Protein AF-A0A7X6UJ03-F1 (afdb_monomer_lite)

Secondary structure (DSSP, 8-state):
-EEEEES-EEES-EE-SEEEE-SS-EEESSEEEEES-EEES-EE--EEEE---S-TTS--EEEESSEEEEES-EEES-EE-S--EEE-SS-EEEESSEEEEE---S-BTTTBPP---EEEES-EEEEEEEEEET-EEESSEEEEESEEEES-EEEEEEEEEP---TT----EEEESSEEEEE---SS-----EEES-EE-S-EE--SSEEEESSEEEEEEEES-EE-S-EEE-TT-EEESSEEEEEEEES-EE-S-EEE---SS--EEESSEEEEEEEES-EE-

Sequence (284 aa):
MIGYAYDTTITKCSSTGTVTCGDVAVAGGLAGRLDSCTAEDSWSWCAVTVETRADPTYVTQYAGGFAGAVNNSTISGCYHSTGNVQSDKGPAHVGGLIGNAESVVGSYDYGYSYSDTVLIKNCYATGEVTGGAASVVGGLVGSLTNGFVTGCHASVRVTGGDTNTEGTDDASFVGGLVGYAVTTDSDGNPDLVVTDCYATGEVLGTINSCIGGLVGCASDLIDCHATGSATGGYGSDVGGLAGSACNLTGCYAIGNVVSTSTGSYVHLGGLAGYVDNVTNCYAT

Structure (mmCIF, N/CA/C/O backbone):
data_AF-A0A7X6UJ03-F1
#
_entry.id   AF-A0A7X6UJ03-F1
#
loop_
_atom_site.group_PDB
_atom_site.id
_atom_site.type_symbol
_atom_site.label_atom_id
_atom_site.label_alt_id
_atom_site.label_comp_id
_atom_site.label_asym_id
_atom_site.label_entity_id
_atom_site.label_seq_id
_atom_site.pdbx_PDB_ins_code
_atom_site.Cartn_x
_atom_site.Cartn_y
_atom_site.Cartn_z
_atom_site.occupancy
_atom_site.B_iso_or_equiv
_atom_site.auth_seq_id
_atom_site.auth_comp_id
_atom_site.auth_asym_id
_atom_site.auth_atom_id
_atom_site.pdbx_PDB_model_num
ATOM 1 N N . MET A 1 1 ? -20.062 3.017 0.444 1.00 87.75 1 MET A N 1
ATOM 2 C CA . MET A 1 1 ? -21.228 3.195 1.355 1.00 87.75 1 MET A CA 1
ATOM 3 C C . MET A 1 1 ? -21.391 4.653 1.779 1.00 87.75 1 MET A C 1
ATOM 5 O O . MET A 1 1 ? -22.500 5.167 1.743 1.00 87.75 1 MET A O 1
ATOM 9 N N . ILE A 1 2 ? -20.303 5.314 2.168 1.00 94.44 2 ILE A N 1
ATOM 10 C CA . ILE A 1 2 ? -20.255 6.702 2.630 1.00 94.44 2 ILE A CA 1
ATOM 11 C C . ILE A 1 2 ? -19.418 7.507 1.628 1.00 94.44 2 ILE A C 1
ATOM 13 O O . ILE A 1 2 ? -18.362 7.046 1.213 1.00 94.44 2 ILE A O 1
ATOM 17 N N . GLY A 1 3 ? -19.872 8.690 1.212 1.00 92.31 3 GLY A N 1
ATOM 18 C CA . GLY A 1 3 ? -19.057 9.574 0.365 1.00 92.31 3 GLY A CA 1
ATOM 19 C C . GLY A 1 3 ? -18.001 10.325 1.179 1.00 92.31 3 GLY A C 1
ATOM 20 O O . GLY A 1 3 ? -16.813 10.267 0.878 1.00 92.31 3 GLY A O 1
ATOM 21 N N . TYR A 1 4 ? -18.446 10.979 2.250 1.00 94.38 4 TYR A N 1
ATOM 22 C CA . TYR A 1 4 ? -17.632 11.773 3.164 1.00 94.38 4 TYR A CA 1
ATOM 23 C C . TYR A 1 4 ? -18.151 11.589 4.595 1.00 94.38 4 TYR A C 1
ATOM 25 O O . TYR A 1 4 ? -19.367 11.625 4.799 1.00 94.38 4 TYR A O 1
ATOM 33 N N . ALA A 1 5 ? -17.254 11.395 5.559 1.00 94.88 5 ALA A N 1
ATOM 34 C CA . ALA A 1 5 ? -17.560 11.402 6.985 1.00 94.88 5 ALA A CA 1
ATOM 35 C C . ALA A 1 5 ? -16.623 12.364 7.719 1.00 94.88 5 ALA A C 1
ATOM 37 O O . ALA A 1 5 ? -15.436 12.427 7.405 1.00 94.88 5 ALA A O 1
ATOM 38 N N . TYR A 1 6 ? -17.172 13.070 8.703 1.00 94.38 6 TYR A N 1
ATOM 39 C CA . TYR A 1 6 ? -16.441 13.972 9.586 1.00 94.38 6 TYR A CA 1
ATOM 40 C C . TYR A 1 6 ? -16.864 13.705 11.026 1.00 94.38 6 TYR A C 1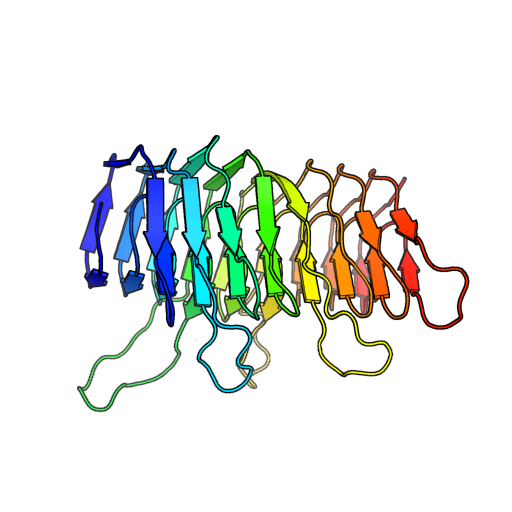
ATOM 42 O O . TYR A 1 6 ? -18.066 13.580 11.269 1.00 94.38 6 TYR A O 1
ATOM 50 N N . ASP A 1 7 ? -15.907 13.597 11.949 1.00 92.44 7 ASP A N 1
ATOM 51 C CA . ASP A 1 7 ? -16.169 13.394 13.386 1.00 92.44 7 ASP A CA 1
ATOM 52 C C . ASP A 1 7 ? -17.183 12.262 13.643 1.00 92.44 7 ASP A C 1
ATOM 54 O O . ASP A 1 7 ? -18.215 12.409 14.299 1.00 92.44 7 ASP A O 1
ATOM 58 N N . THR A 1 8 ? -16.959 11.132 12.969 1.00 94.62 8 THR A N 1
ATOM 59 C CA . THR A 1 8 ? -17.919 10.027 12.903 1.00 94.62 8 THR A CA 1
ATOM 60 C C . THR A 1 8 ? -17.280 8.722 13.355 1.00 94.62 8 THR A C 1
ATOM 62 O O . THR A 1 8 ? -16.160 8.384 12.972 1.00 94.62 8 THR A O 1
ATOM 65 N N . THR A 1 9 ? -18.041 7.931 14.113 1.00 97.00 9 THR A N 1
ATOM 66 C CA . THR A 1 9 ? -17.694 6.542 14.426 1.00 97.00 9 THR A CA 1
ATOM 67 C C . THR A 1 9 ? -18.370 5.582 13.448 1.00 97.00 9 THR A C 1
ATOM 69 O O . THR A 1 9 ? -19.596 5.550 13.335 1.00 97.00 9 THR A O 1
ATOM 72 N N . ILE A 1 10 ? -17.573 4.761 12.771 1.00 97.38 10 ILE A N 1
ATOM 73 C CA . ILE A 1 10 ? -18.016 3.685 11.884 1.00 97.38 10 ILE A CA 1
ATOM 74 C C . ILE A 1 10 ? -17.622 2.371 12.546 1.00 97.38 10 ILE A C 1
ATOM 76 O O . ILE A 1 10 ? -16.443 2.088 12.703 1.00 97.38 10 ILE A O 1
ATOM 80 N N . THR A 1 11 ? -18.594 1.556 12.943 1.00 97.88 11 THR A N 1
ATOM 81 C CA . THR A 1 11 ? -18.314 0.304 13.654 1.00 97.88 11 THR A CA 1
ATOM 82 C C . THR A 1 11 ? -19.145 -0.842 13.103 1.00 97.88 11 THR A C 1
ATOM 84 O O . THR A 1 11 ? -20.338 -0.670 12.839 1.00 97.88 11 THR A O 1
ATOM 87 N N . LYS A 1 12 ? -18.521 -2.011 12.908 1.00 97.50 12 LYS A N 1
ATOM 88 C CA . LYS A 1 12 ? -19.183 -3.249 12.445 1.00 97.50 12 LYS A CA 1
ATOM 89 C C . LYS A 1 12 ? -19.972 -3.074 11.151 1.00 97.50 12 LYS A C 1
ATOM 91 O O . LYS A 1 12 ? -21.039 -3.660 10.961 1.00 97.50 12 LYS A O 1
ATOM 96 N N . CYS A 1 13 ? -19.450 -2.237 10.267 1.00 97.50 13 CYS A N 1
ATOM 97 C CA . CYS A 1 13 ? -20.055 -1.943 8.982 1.00 97.50 13 CYS A CA 1
ATOM 98 C C . CYS A 1 13 ? -19.378 -2.743 7.872 1.00 97.50 13 CYS A C 1
ATOM 100 O O . CYS A 1 13 ? -18.185 -3.034 7.933 1.00 97.50 13 CYS A O 1
ATOM 102 N N . SER A 1 14 ? -20.142 -3.076 6.833 1.00 96.50 14 SER A N 1
ATOM 103 C CA . SER A 1 14 ? -19.612 -3.781 5.670 1.00 96.50 14 SER A CA 1
ATOM 104 C C . SER A 1 14 ? -20.146 -3.224 4.362 1.00 96.50 14 SER A C 1
ATOM 106 O O . SER A 1 14 ? -21.246 -2.673 4.305 1.00 96.50 14 SER A O 1
ATOM 108 N N . SER A 1 15 ? -19.358 -3.365 3.300 1.00 95.31 15 SER A N 1
ATOM 109 C CA . SER A 1 15 ? -19.747 -2.988 1.940 1.00 95.31 15 SER A CA 1
ATOM 110 C C . SER A 1 15 ? -19.327 -4.052 0.929 1.00 95.31 15 SER A C 1
ATOM 112 O O . SER A 1 15 ? -18.311 -4.721 1.101 1.00 95.31 15 SER A O 1
ATOM 114 N N . THR A 1 16 ? -20.131 -4.216 -0.121 1.00 95.44 16 THR A N 1
ATOM 115 C CA . THR A 1 16 ? -19.866 -5.096 -1.269 1.00 95.44 16 THR A CA 1
ATOM 116 C C . THR A 1 16 ? -20.266 -4.375 -2.554 1.00 95.44 16 THR A C 1
ATOM 118 O O . THR A 1 16 ? -21.077 -3.445 -2.515 1.00 95.44 16 THR A O 1
ATOM 121 N N . GLY A 1 17 ? -19.733 -4.822 -3.690 1.00 92.88 17 GLY A N 1
ATOM 122 C CA . GLY A 1 17 ? -20.083 -4.302 -5.010 1.00 92.88 17 GLY A CA 1
ATOM 123 C C . GLY A 1 17 ? -18.897 -3.655 -5.711 1.00 92.88 17 GLY A C 1
ATOM 124 O O . GLY A 1 17 ? -17.756 -4.077 -5.546 1.00 92.88 17 GLY A O 1
ATOM 125 N N . THR A 1 18 ? -19.176 -2.650 -6.529 1.00 93.44 18 THR A N 1
ATOM 126 C CA . THR A 1 18 ? -18.176 -1.957 -7.344 1.00 93.44 18 THR A CA 1
ATOM 127 C C . THR A 1 18 ? -18.290 -0.458 -7.120 1.00 93.44 18 THR A C 1
ATOM 129 O O . THR A 1 18 ? -19.392 0.091 -7.174 1.00 93.44 18 THR A O 1
ATOM 132 N N . VAL A 1 19 ? -17.161 0.205 -6.898 1.00 92.94 19 VAL A N 1
ATOM 133 C CA . VAL A 1 19 ? -17.051 1.662 -6.854 1.00 92.94 19 VAL A CA 1
ATOM 134 C C . VAL A 1 19 ? -16.168 2.089 -8.016 1.00 92.94 19 VAL A C 1
ATOM 136 O O . VAL A 1 19 ? -14.981 1.781 -8.039 1.00 92.94 19 VAL A O 1
ATOM 139 N N . THR A 1 20 ? -16.758 2.800 -8.970 1.00 90.25 20 THR A N 1
ATOM 140 C CA . THR A 1 20 ? -16.037 3.399 -10.094 1.00 90.25 20 THR A CA 1
ATOM 141 C C . THR A 1 20 ? -16.281 4.893 -10.070 1.00 90.25 20 THR A C 1
ATOM 143 O O . THR A 1 20 ? -17.420 5.344 -9.928 1.00 90.25 20 THR A O 1
ATOM 146 N N . CYS A 1 21 ? -15.216 5.661 -10.202 1.00 82.56 21 CYS A N 1
ATOM 147 C CA . CYS A 1 21 ? -15.268 7.111 -10.277 1.00 82.56 21 CYS A CA 1
ATOM 148 C C . CYS A 1 21 ? -14.353 7.598 -11.398 1.00 82.56 21 CYS A C 1
ATOM 150 O O . CYS A 1 21 ? -13.317 6.998 -11.672 1.00 82.56 21 CYS A O 1
ATOM 152 N N . GLY A 1 22 ? -14.791 8.669 -12.058 1.00 79.19 22 GLY A N 1
ATOM 153 C CA . GLY A 1 22 ? -14.019 9.354 -13.090 1.00 79.19 22 GLY A CA 1
ATOM 154 C C . GLY A 1 22 ? -13.024 10.351 -12.497 1.00 79.19 22 GLY A C 1
ATOM 155 O O . GLY A 1 22 ? -12.619 10.230 -11.346 1.00 79.19 22 GLY A O 1
ATOM 156 N N . ASP A 1 23 ? -12.693 11.381 -13.273 1.00 70.06 23 ASP A N 1
ATOM 157 C CA . ASP A 1 23 ? -11.652 12.357 -12.940 1.00 70.06 23 ASP A CA 1
ATOM 158 C C . ASP A 1 23 ? -11.785 12.996 -11.539 1.00 70.06 23 ASP A C 1
ATOM 160 O O . ASP A 1 23 ? -12.878 13.363 -11.101 1.00 70.06 23 ASP A O 1
ATOM 164 N N . VAL A 1 24 ? -10.635 13.223 -10.884 1.00 65.31 24 VAL A N 1
ATOM 165 C CA . VAL A 1 24 ? -10.510 13.846 -9.545 1.00 65.31 24 VAL A CA 1
ATOM 166 C C . VAL A 1 24 ? -11.202 13.010 -8.460 1.00 65.31 24 VAL A C 1
ATOM 168 O O . VAL A 1 24 ? -12.024 13.478 -7.669 1.00 65.31 24 VAL A O 1
ATOM 171 N N . ALA A 1 25 ? -10.869 11.724 -8.445 1.00 74.56 25 ALA A N 1
ATOM 172 C CA . ALA A 1 25 ? -11.510 10.736 -7.604 1.00 74.56 25 ALA A CA 1
ATOM 173 C C . ALA A 1 25 ?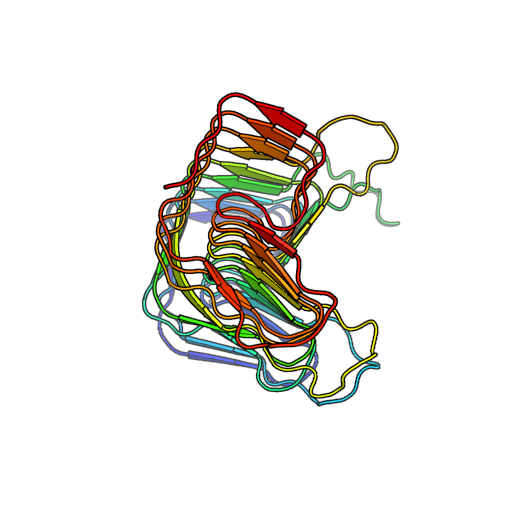 -10.857 10.568 -6.228 1.00 74.56 25 ALA A C 1
ATOM 175 O O . ALA A 1 25 ? -9.667 10.280 -6.105 1.00 74.56 25 ALA A O 1
ATOM 176 N N . VAL A 1 26 ? -11.696 10.615 -5.192 1.00 89.88 26 VAL A N 1
ATOM 177 C CA . VAL A 1 26 ? -11.424 9.978 -3.901 1.00 89.88 26 VAL A CA 1
ATOM 178 C C . VAL A 1 26 ? -12.454 8.870 -3.732 1.00 89.88 26 VAL A C 1
ATOM 180 O O . VAL A 1 26 ? -13.635 9.146 -3.515 1.00 89.88 26 VAL A O 1
ATOM 183 N N . ALA A 1 27 ? -12.024 7.620 -3.868 1.00 92.81 27 ALA A N 1
ATOM 184 C CA . ALA A 1 27 ? -12.913 6.473 -3.798 1.00 92.81 27 ALA A CA 1
ATOM 185 C C . ALA A 1 27 ? -12.440 5.436 -2.801 1.00 92.81 27 ALA A C 1
ATOM 187 O O . ALA A 1 27 ? -11.284 5.013 -2.804 1.00 92.81 27 ALA A O 1
ATOM 188 N N . GLY A 1 28 ? -13.400 4.955 -2.020 1.00 94.62 28 GLY A N 1
ATOM 189 C CA . GLY A 1 28 ? -13.241 3.687 -1.352 1.00 94.62 28 GLY A CA 1
ATOM 190 C C . GLY A 1 28 ? -14.524 2.901 -1.223 1.00 94.62 28 GLY A C 1
ATOM 191 O O . GLY A 1 28 ? -15.633 3.424 -1.375 1.00 94.62 28 GLY A O 1
ATOM 192 N N . GLY A 1 29 ? -14.360 1.600 -1.003 1.00 94.88 29 GLY A N 1
ATOM 193 C CA . GLY A 1 29 ? -15.462 0.649 -0.996 1.00 94.88 29 GLY A CA 1
ATOM 194 C C . GLY A 1 29 ? -16.467 0.928 0.115 1.00 94.88 29 GLY A C 1
ATOM 195 O O . GLY A 1 29 ? -17.682 0.993 -0.128 1.00 94.88 29 GLY A O 1
ATOM 196 N N . LEU A 1 30 ? -15.965 1.169 1.330 1.00 95.31 30 LEU A N 1
ATOM 197 C CA . LEU A 1 30 ? -16.800 1.592 2.446 1.00 95.31 30 LEU A CA 1
ATOM 198 C C . LEU A 1 30 ? -16.981 3.110 2.438 1.00 95.31 30 LEU A C 1
ATOM 200 O O . LEU A 1 30 ? -18.128 3.564 2.420 1.00 95.31 30 LEU A O 1
ATOM 204 N N . ALA A 1 31 ? -15.892 3.876 2.402 1.00 96.06 31 ALA A N 1
ATOM 205 C CA . ALA A 1 31 ? -15.913 5.333 2.487 1.00 96.06 31 ALA A CA 1
ATOM 206 C C . ALA A 1 31 ? -15.077 6.003 1.385 1.00 96.06 31 ALA A C 1
ATOM 208 O O . ALA A 1 31 ? -13.999 5.534 1.045 1.00 96.06 31 ALA A O 1
ATOM 209 N N . GLY A 1 32 ? -15.538 7.131 0.846 1.00 95.12 32 GLY A N 1
ATOM 210 C CA . GLY A 1 32 ? -14.694 8.000 0.023 1.00 95.12 32 GLY A CA 1
ATOM 211 C C . GLY A 1 32 ? -13.622 8.660 0.888 1.00 95.12 32 GLY A C 1
ATOM 212 O O . GLY A 1 32 ? -12.450 8.305 0.794 1.00 95.12 32 GLY A O 1
ATOM 213 N N . ARG A 1 33 ? -14.028 9.571 1.776 1.00 95.31 33 ARG A N 1
ATOM 214 C CA . ARG A 1 33 ? -13.134 10.272 2.711 1.00 95.31 33 ARG A CA 1
ATOM 215 C C . ARG A 1 33 ? -13.625 10.187 4.157 1.00 95.31 33 ARG A C 1
ATOM 217 O O . ARG A 1 33 ? -14.827 10.293 4.405 1.00 95.31 33 ARG A O 1
ATOM 224 N N . LEU A 1 34 ? -12.683 10.012 5.079 1.00 95.19 34 LEU A N 1
ATOM 225 C CA . LEU A 1 34 ? -12.869 10.010 6.527 1.00 95.19 34 LEU A CA 1
ATOM 226 C C . LEU A 1 34 ? -11.987 11.100 7.142 1.00 95.19 34 LEU A C 1
ATOM 228 O O . LEU A 1 34 ? -10.771 11.001 7.037 1.00 95.19 34 LEU A O 1
ATOM 232 N N . ASP A 1 35 ? -12.582 12.095 7.792 1.00 93.31 35 ASP A N 1
ATOM 233 C CA . ASP A 1 35 ? -11.859 13.173 8.474 1.00 93.31 35 ASP A CA 1
ATOM 234 C C . ASP A 1 35 ? -12.198 13.146 9.970 1.00 93.31 35 ASP A C 1
ATOM 236 O O . ASP A 1 35 ? -13.372 13.176 10.340 1.00 93.31 35 ASP A O 1
ATOM 240 N N . SER A 1 36 ? -11.195 13.075 10.848 1.00 91.69 36 SER A N 1
ATOM 241 C CA . SER A 1 36 ? -11.407 12.979 12.305 1.00 91.69 36 SER A CA 1
ATOM 242 C C . SER A 1 36 ? -12.371 11.864 12.716 1.00 91.69 36 SER A C 1
ATOM 244 O O . SER A 1 36 ? -13.198 12.021 13.604 1.00 91.69 36 SER A O 1
ATOM 246 N N . CYS A 1 37 ? -12.315 10.734 12.021 1.00 94.12 37 CYS A N 1
ATOM 247 C CA . CYS A 1 37 ? -13.208 9.611 12.241 1.00 94.12 37 CYS A CA 1
ATOM 248 C C . CYS A 1 37 ? -12.520 8.483 13.008 1.00 94.12 37 CYS A C 1
ATOM 250 O O . CYS A 1 37 ? -11.301 8.308 12.967 1.00 94.12 37 CYS A O 1
ATOM 252 N N . THR A 1 38 ? -13.350 7.635 13.606 1.00 96.56 38 THR A N 1
ATOM 253 C CA . THR A 1 38 ? -12.935 6.338 14.141 1.00 96.56 38 THR A CA 1
ATOM 254 C C . THR A 1 38 ? -13.651 5.248 13.365 1.00 96.56 38 THR A C 1
ATOM 256 O O . THR A 1 38 ? -14.878 5.163 13.409 1.00 96.56 38 THR A O 1
ATOM 259 N N . ALA A 1 39 ? -12.906 4.409 12.652 1.00 97.75 39 ALA A N 1
ATOM 260 C CA . ALA A 1 39 ? -13.437 3.220 12.007 1.00 97.75 39 ALA A CA 1
ATOM 261 C C . ALA A 1 39 ? -12.922 1.961 12.708 1.00 97.75 39 ALA A C 1
ATOM 263 O O . ALA A 1 39 ? -11.716 1.738 12.795 1.00 97.75 39 ALA A O 1
ATOM 264 N N . GLU A 1 40 ? -13.844 1.136 13.192 1.00 98.06 40 GLU A N 1
ATOM 265 C CA . GLU A 1 40 ? -13.549 -0.048 13.994 1.00 98.06 40 GLU A CA 1
ATOM 266 C C . GLU A 1 40 ? -14.271 -1.281 13.459 1.00 98.06 40 GLU A C 1
ATOM 268 O O . GLU A 1 40 ? -15.456 -1.226 13.109 1.00 98.06 40 GLU A O 1
ATOM 273 N N . ASP A 1 41 ? -13.566 -2.411 13.414 1.00 98.06 41 ASP A N 1
ATOM 274 C CA . ASP A 1 41 ? -14.128 -3.731 13.103 1.00 98.06 41 ASP A CA 1
ATOM 275 C C . ASP A 1 41 ? -15.041 -3.725 11.863 1.00 98.06 41 ASP A C 1
ATOM 277 O O . ASP A 1 41 ? -16.126 -4.306 11.862 1.00 98.06 41 ASP A O 1
ATOM 281 N N . SER A 1 42 ? -14.649 -2.992 10.821 1.00 98.19 42 SER A N 1
ATOM 282 C CA . SER A 1 42 ? -15.458 -2.759 9.622 1.00 98.19 42 SER A CA 1
ATOM 283 C C . SER A 1 42 ? -14.709 -3.203 8.374 1.00 98.19 42 SER A C 1
ATOM 285 O O . SER A 1 42 ? -13.481 -3.234 8.350 1.00 98.19 42 SER A O 1
ATOM 287 N N . TRP A 1 43 ? -15.427 -3.552 7.310 1.00 96.25 43 TRP A N 1
ATOM 288 C CA . TRP A 1 43 ? -14.780 -4.147 6.145 1.00 96.25 43 TRP A CA 1
ATOM 289 C C . TRP A 1 43 ? -15.402 -3.797 4.802 1.00 96.25 43 TRP A C 1
ATOM 291 O O . TRP A 1 43 ? -16.544 -3.346 4.689 1.00 96.25 43 TRP A O 1
ATOM 301 N N . SER A 1 44 ? -14.626 -4.012 3.747 1.00 96.69 44 SER A N 1
ATOM 302 C CA . SER A 1 44 ? -15.106 -3.915 2.376 1.00 96.69 44 SER A CA 1
ATOM 303 C C . SER A 1 44 ? -14.684 -5.122 1.551 1.00 96.69 44 SER A C 1
ATOM 305 O O . SER A 1 44 ? -13.609 -5.687 1.739 1.00 96.69 44 SER A O 1
ATOM 307 N N . TRP A 1 45 ? -15.560 -5.499 0.625 1.00 94.75 45 TRP A N 1
ATOM 308 C CA . TRP A 1 45 ? -15.266 -6.422 -0.467 1.00 94.75 45 TRP A CA 1
ATOM 309 C C . TRP A 1 45 ? -15.437 -5.759 -1.835 1.00 94.75 45 TRP A C 1
ATOM 311 O O . TRP A 1 45 ? -15.631 -6.434 -2.845 1.00 94.75 45 TRP A O 1
ATOM 321 N N . CYS A 1 46 ? -15.462 -4.427 -1.876 1.00 93.00 46 CYS A N 1
ATOM 322 C CA . CYS A 1 46 ? -15.744 -3.710 -3.106 1.00 93.00 46 CYS A CA 1
ATOM 323 C C . CYS A 1 46 ? -14.550 -3.741 -4.060 1.00 93.00 46 CYS A C 1
ATOM 325 O O . CYS A 1 46 ? -13.429 -3.447 -3.657 1.00 93.00 46 CYS A O 1
ATOM 327 N N . ALA A 1 47 ? -14.786 -3.989 -5.345 1.00 94.88 47 ALA A N 1
ATOM 328 C CA . ALA A 1 47 ? -13.809 -3.574 -6.348 1.00 94.88 47 ALA A CA 1
ATOM 329 C C . ALA A 1 47 ? -13.843 -2.044 -6.458 1.00 94.88 47 ALA A C 1
ATOM 331 O O . ALA A 1 47 ? -14.928 -1.456 -6.504 1.00 94.88 47 ALA A O 1
ATOM 332 N N . VAL A 1 48 ? -12.678 -1.405 -6.481 1.00 94.75 48 VAL A N 1
ATOM 333 C CA . VAL A 1 48 ? -12.542 0.052 -6.542 1.00 94.75 48 VAL A CA 1
ATOM 334 C C . VAL A 1 48 ? -11.689 0.412 -7.750 1.00 94.75 48 VAL A C 1
ATOM 336 O O . VAL A 1 48 ? -10.577 -0.082 -7.912 1.00 94.75 48 VAL A O 1
ATOM 339 N N . THR A 1 49 ? -12.210 1.263 -8.623 1.00 92.38 49 THR A N 1
ATOM 340 C CA . THR A 1 49 ? -11.498 1.756 -9.805 1.00 92.38 49 THR A CA 1
ATOM 341 C C . THR A 1 49 ? -11.600 3.269 -9.851 1.00 92.38 49 THR A C 1
ATOM 343 O O . THR A 1 49 ? -12.706 3.813 -9.862 1.00 92.38 49 THR A O 1
ATOM 346 N N . VAL A 1 50 ? -10.447 3.933 -9.877 1.00 89.06 50 VAL A N 1
ATOM 347 C CA . VAL A 1 50 ? -10.353 5.368 -10.154 1.00 89.06 50 VAL A CA 1
ATOM 348 C C . VAL A 1 50 ? -9.864 5.545 -11.592 1.00 89.06 50 VAL A C 1
ATOM 350 O O . VAL A 1 50 ? -8.744 5.172 -11.948 1.00 89.06 50 VAL A O 1
ATOM 353 N N . GLU A 1 51 ? -10.736 6.061 -12.451 1.00 81.12 51 GLU A N 1
ATOM 354 C CA . GLU A 1 51 ? -10.407 6.341 -13.844 1.00 81.12 51 GLU A CA 1
ATOM 355 C C . GLU A 1 51 ? -9.771 7.727 -13.925 1.00 81.12 51 GLU A C 1
ATOM 357 O O . GLU A 1 51 ? -10.369 8.731 -13.537 1.00 81.12 51 GLU A O 1
ATOM 362 N N . THR A 1 52 ? -8.544 7.791 -14.438 1.00 65.38 52 THR A N 1
ATOM 363 C CA . THR A 1 52 ? -7.813 9.051 -14.553 1.00 65.38 52 THR A CA 1
ATOM 364 C C . THR A 1 52 ? -7.754 9.526 -16.007 1.00 65.38 52 THR A C 1
ATOM 366 O O . THR A 1 52 ? -7.518 8.750 -16.941 1.00 65.38 52 THR A O 1
ATOM 369 N N . ARG A 1 53 ? -7.892 10.836 -16.227 1.00 61.28 53 ARG A N 1
ATOM 370 C CA . ARG A 1 53 ? -7.296 11.492 -17.392 1.00 61.28 53 ARG A CA 1
ATOM 371 C C . ARG A 1 53 ? -5.773 11.465 -17.277 1.00 61.28 53 ARG A C 1
ATOM 373 O O . ARG A 1 53 ? -5.218 11.774 -16.229 1.00 61.28 53 ARG A O 1
ATOM 380 N N . ALA A 1 54 ? -5.107 11.171 -18.392 1.00 55.22 54 ALA A N 1
ATOM 381 C CA . ALA A 1 54 ? -3.652 11.248 -18.553 1.00 55.22 54 ALA A CA 1
ATOM 382 C C . ALA A 1 54 ? -3.140 12.706 -18.608 1.00 55.22 54 ALA A C 1
ATOM 384 O O . ALA A 1 54 ? -2.299 13.043 -19.439 1.00 55.22 54 ALA A O 1
ATOM 385 N N . ASP A 1 55 ? -3.716 13.596 -17.799 1.00 58.09 55 ASP A N 1
ATOM 386 C CA . ASP A 1 55 ? -3.330 15.000 -17.732 1.00 58.09 55 ASP A CA 1
ATOM 387 C C . ASP A 1 55 ? -2.562 15.249 -16.417 1.00 58.09 55 ASP A C 1
ATOM 389 O O . ASP A 1 55 ? -3.166 15.206 -15.342 1.00 58.09 55 ASP A O 1
ATOM 393 N N . PRO A 1 56 ? -1.242 15.504 -16.486 1.00 52.44 56 PRO A N 1
ATOM 394 C CA . PRO A 1 56 ? -0.369 15.670 -15.323 1.00 52.44 56 PRO A CA 1
ATOM 395 C C . PRO A 1 56 ? -0.631 16.962 -14.532 1.00 52.44 56 PRO A C 1
ATOM 397 O O . PRO A 1 56 ? 0.020 17.200 -13.519 1.00 52.44 56 PRO A O 1
ATOM 400 N N . THR A 1 57 ? -1.564 17.817 -14.968 1.00 56.59 57 THR A N 1
ATOM 401 C CA . THR A 1 57 ? -1.947 19.031 -14.229 1.00 56.59 57 THR A CA 1
ATOM 402 C C . THR A 1 57 ? -2.969 18.785 -13.116 1.00 56.59 57 THR A C 1
ATOM 404 O O . THR A 1 57 ? -3.270 19.709 -12.356 1.00 56.59 57 THR A O 1
ATOM 407 N N . TYR A 1 58 ? -3.509 17.565 -12.994 1.00 53.91 58 TYR A N 1
ATOM 408 C CA . TYR A 1 58 ? -4.591 17.264 -12.059 1.00 53.91 58 TYR A CA 1
ATOM 409 C C . TYR A 1 58 ? -4.148 16.571 -10.767 1.00 53.91 58 TYR A C 1
ATOM 411 O O . TYR A 1 58 ? -3.225 15.765 -10.718 1.00 53.91 58 TYR A O 1
ATOM 419 N N . VAL A 1 59 ? -4.902 16.932 -9.730 1.00 58.59 59 VAL A N 1
ATOM 420 C CA . VAL A 1 59 ? -4.908 16.479 -8.335 1.00 58.59 59 VAL A CA 1
ATOM 421 C C . VAL A 1 59 ? -4.658 14.977 -8.191 1.00 58.59 59 VAL A C 1
ATOM 423 O O . VAL A 1 59 ? -5.319 14.174 -8.853 1.00 58.59 59 VAL A O 1
ATOM 426 N N . THR A 1 60 ? -3.763 14.605 -7.275 1.00 69.81 60 THR A N 1
ATOM 427 C CA . THR A 1 60 ? -3.510 13.210 -6.905 1.00 69.81 60 THR A CA 1
ATOM 428 C C . THR A 1 60 ? -4.812 12.522 -6.503 1.00 69.81 60 THR A C 1
ATOM 430 O O . THR A 1 60 ? -5.564 13.026 -5.668 1.00 69.81 60 THR A O 1
ATOM 433 N N . GLN A 1 61 ? -5.089 11.377 -7.119 1.00 86.06 61 GLN A N 1
ATOM 434 C CA . GLN A 1 61 ? -6.320 10.616 -6.899 1.00 86.06 61 GLN A CA 1
ATOM 435 C C . GLN A 1 61 ? -6.097 9.541 -5.851 1.00 86.06 61 GLN A C 1
ATOM 437 O O . GLN A 1 61 ? -4.988 9.021 -5.734 1.00 86.06 61 GLN A O 1
ATOM 442 N N . TYR A 1 62 ? -7.142 9.179 -5.111 1.00 92.88 62 TYR A N 1
ATOM 443 C CA . TYR A 1 62 ? -7.023 8.207 -4.030 1.00 92.88 62 TYR A CA 1
ATOM 444 C C . TYR A 1 62 ? -7.998 7.053 -4.215 1.00 92.88 62 TYR A C 1
ATOM 446 O O . TYR A 1 62 ? -9.212 7.255 -4.301 1.00 92.88 62 TYR A O 1
ATOM 454 N N . ALA A 1 63 ? -7.452 5.843 -4.233 1.00 94.75 63 ALA A N 1
ATOM 455 C CA . ALA A 1 63 ? -8.199 4.602 -4.347 1.00 94.75 63 ALA A CA 1
ATOM 456 C C . ALA A 1 63 ? -7.866 3.705 -3.157 1.00 94.75 63 ALA A C 1
ATOM 458 O O . ALA A 1 63 ? -6.719 3.291 -2.997 1.00 94.75 63 ALA A O 1
ATOM 459 N N . GLY A 1 64 ? -8.860 3.387 -2.333 1.00 96.38 64 GLY A N 1
ATOM 460 C CA . GLY A 1 64 ? -8.697 2.425 -1.249 1.00 96.38 64 GLY A CA 1
ATOM 461 C C . GLY A 1 64 ? -9.827 1.419 -1.210 1.00 96.38 64 GLY A C 1
ATOM 462 O O . GLY A 1 64 ? -10.988 1.797 -1.310 1.00 96.38 64 GLY A O 1
ATOM 463 N N . GLY A 1 65 ? -9.536 0.134 -1.027 1.00 96.50 65 GLY A N 1
ATOM 464 C CA . GLY A 1 65 ? -10.596 -0.876 -0.950 1.00 96.50 65 GLY A CA 1
ATOM 465 C C . GLY A 1 65 ? -11.595 -0.599 0.179 1.00 96.50 65 GLY A C 1
ATOM 466 O O . GLY A 1 65 ? -12.801 -0.740 -0.005 1.00 96.50 65 GLY A O 1
ATOM 467 N N . PHE A 1 66 ? -11.125 -0.069 1.310 1.00 97.12 66 PHE A N 1
ATOM 468 C CA . PHE A 1 66 ? -11.967 0.392 2.413 1.00 97.12 66 PHE A CA 1
ATOM 469 C C . PHE A 1 66 ? -12.255 1.895 2.346 1.00 97.12 66 PHE A C 1
ATOM 471 O O . PHE A 1 66 ? -13.428 2.280 2.316 1.00 97.12 66 PHE A O 1
ATOM 478 N N . ALA A 1 67 ? -11.212 2.731 2.307 1.00 97.25 67 ALA A N 1
ATOM 479 C CA . ALA A 1 67 ? -11.336 4.187 2.294 1.00 97.25 67 ALA A CA 1
ATOM 480 C C . ALA A 1 67 ? -10.399 4.847 1.277 1.00 97.25 67 ALA A C 1
ATOM 482 O O . ALA A 1 67 ? -9.216 4.533 1.237 1.00 97.25 67 ALA A O 1
ATOM 483 N N . GLY A 1 68 ? -10.898 5.801 0.491 1.00 96.00 68 GLY A N 1
ATOM 484 C CA . GLY A 1 68 ? -10.050 6.565 -0.429 1.00 96.00 68 GLY A CA 1
ATOM 485 C C . GLY A 1 68 ? -9.056 7.454 0.317 1.00 96.00 68 GLY A C 1
ATOM 486 O O . GLY A 1 68 ? -7.850 7.310 0.139 1.00 96.00 68 GLY A O 1
ATOM 487 N N . ALA A 1 69 ? -9.566 8.331 1.184 1.00 95.31 69 ALA A N 1
ATOM 488 C CA . ALA A 1 69 ? -8.771 9.236 2.014 1.00 95.31 69 ALA A CA 1
ATOM 489 C C . ALA A 1 69 ? -9.108 9.098 3.503 1.00 95.31 69 ALA A C 1
ATOM 491 O O . ALA A 1 69 ? -10.280 8.971 3.868 1.00 95.31 69 ALA A O 1
ATOM 492 N N . VAL A 1 70 ? -8.086 9.169 4.352 1.00 95.69 70 VAL A N 1
ATOM 493 C CA . VAL A 1 70 ? -8.192 9.068 5.811 1.00 95.69 70 VAL A CA 1
ATOM 494 C C . VAL A 1 70 ? -7.356 10.173 6.451 1.00 95.69 70 VAL A C 1
ATOM 496 O O . VAL A 1 70 ? -6.134 10.086 6.473 1.00 95.69 70 VAL A O 1
ATOM 499 N N . ASN A 1 71 ? -8.007 11.190 7.005 1.00 92.88 71 ASN A N 1
ATOM 500 C CA . ASN A 1 71 ? -7.339 12.341 7.599 1.00 92.88 71 ASN A CA 1
ATOM 501 C C . ASN A 1 71 ? -7.562 12.394 9.107 1.00 92.88 71 ASN A C 1
ATOM 503 O O . ASN A 1 71 ? -8.709 12.297 9.554 1.00 92.88 71 ASN A O 1
ATOM 507 N N . ASN A 1 72 ? -6.492 12.570 9.887 1.00 89.94 72 ASN A N 1
ATOM 508 C CA . ASN A 1 72 ? -6.549 12.722 11.353 1.00 89.94 72 ASN A CA 1
ATOM 509 C C . ASN A 1 72 ? -7.468 11.683 12.036 1.00 89.94 72 ASN A C 1
ATOM 511 O O . ASN A 1 72 ? -8.272 12.024 12.897 1.00 89.94 72 ASN A O 1
ATOM 515 N N . SER A 1 73 ? -7.455 10.437 11.555 1.00 93.38 73 SER A N 1
ATOM 516 C CA . SER A 1 73 ? -8.457 9.412 11.878 1.00 93.38 73 SER A CA 1
ATOM 517 C C . SER A 1 73 ? -7.806 8.135 12.404 1.00 93.38 73 SER A C 1
ATOM 519 O O . SER A 1 73 ? -6.665 7.814 12.063 1.00 93.38 73 SER A O 1
ATOM 521 N N . THR A 1 74 ? -8.568 7.361 13.178 1.00 95.19 74 THR A N 1
ATOM 522 C CA . THR A 1 74 ? -8.168 6.028 13.647 1.00 95.19 74 THR A CA 1
ATOM 523 C C . THR A 1 74 ? -8.903 4.943 12.870 1.00 95.19 74 THR A C 1
ATOM 525 O O . THR A 1 74 ? -10.132 4.904 12.856 1.00 95.19 74 THR A O 1
ATOM 528 N N . ILE A 1 75 ? -8.154 4.025 12.263 1.00 97.75 75 ILE A N 1
ATOM 529 C CA . ILE A 1 75 ? -8.662 2.845 11.560 1.00 97.75 75 ILE A CA 1
ATOM 530 C C . ILE A 1 75 ? -8.133 1.604 12.281 1.00 97.75 75 ILE A C 1
ATOM 532 O O . ILE A 1 75 ? -6.930 1.344 12.290 1.00 97.75 75 ILE A O 1
ATOM 536 N N . SER A 1 76 ? -9.021 0.839 12.912 1.00 98.06 76 SER A N 1
ATOM 537 C CA . SER A 1 76 ? -8.651 -0.279 13.784 1.00 98.06 76 SER A CA 1
ATOM 538 C C . SER A 1 76 ? -9.463 -1.533 13.480 1.00 98.06 76 SER A C 1
ATOM 540 O O . SER A 1 76 ? -10.682 -1.470 13.330 1.00 98.06 76 SER A O 1
ATOM 542 N N . GLY A 1 77 ? -8.806 -2.689 13.363 1.00 97.62 77 GLY A N 1
ATOM 543 C CA . GLY A 1 77 ? -9.495 -3.966 13.117 1.00 97.62 77 GLY A CA 1
ATOM 544 C C . GLY A 1 77 ? -10.266 -4.015 11.790 1.00 97.62 77 GLY A C 1
ATOM 545 O O . GLY A 1 77 ? -11.141 -4.862 11.606 1.00 97.62 77 GLY A O 1
ATOM 546 N N . CYS A 1 78 ? -9.983 -3.087 10.874 1.00 98.00 78 CYS A N 1
ATOM 547 C CA . CYS A 1 78 ? -10.677 -2.975 9.600 1.00 98.00 78 CYS A CA 1
ATOM 548 C C . CYS A 1 78 ? -9.948 -3.750 8.505 1.00 98.00 78 CYS A C 1
ATOM 550 O O . CYS A 1 78 ? -8.727 -3.920 8.545 1.00 98.00 78 CYS A O 1
ATOM 552 N N . TYR A 1 79 ? -10.687 -4.220 7.504 1.00 96.12 79 TYR A N 1
ATOM 553 C CA . TYR A 1 79 ? -10.070 -4.981 6.425 1.00 96.12 79 TYR A CA 1
ATOM 554 C C . TYR A 1 79 ? -10.724 -4.804 5.065 1.00 96.12 79 TYR A C 1
ATOM 556 O O . TYR A 1 79 ? -11.913 -4.507 4.937 1.00 96.12 79 TYR A O 1
ATOM 564 N N . HIS A 1 80 ? -9.917 -5.031 4.035 1.00 88.38 80 HIS A N 1
ATOM 565 C CA . HIS A 1 80 ? -10.374 -5.147 2.660 1.00 88.38 80 HIS A CA 1
ATOM 566 C C . HIS A 1 80 ? -10.062 -6.533 2.110 1.00 88.38 80 HIS A C 1
ATOM 568 O O . HIS A 1 80 ? -8.984 -7.086 2.345 1.00 88.38 80 HIS A O 1
ATOM 574 N N . SER A 1 81 ? -11.000 -7.118 1.370 1.00 85.31 81 SER A N 1
ATOM 575 C CA . SER A 1 81 ? -10.791 -8.447 0.809 1.00 85.31 81 SER A CA 1
ATOM 576 C C . SER A 1 81 ? -11.410 -8.619 -0.569 1.00 85.31 81 SER A C 1
ATOM 578 O O . SER A 1 81 ? -12.493 -8.118 -0.847 1.00 85.31 81 SER A O 1
ATOM 580 N N . THR A 1 82 ? -10.743 -9.387 -1.433 1.00 77.31 82 THR A N 1
ATOM 581 C CA . THR A 1 82 ? -11.214 -9.884 -2.746 1.00 77.31 82 THR A CA 1
ATOM 582 C C . THR A 1 82 ? -11.511 -8.859 -3.847 1.00 77.31 82 THR A C 1
ATOM 584 O O . THR A 1 82 ? -11.468 -9.233 -5.013 1.00 77.31 82 THR A O 1
ATOM 587 N N . GLY A 1 83 ? -11.793 -7.594 -3.531 1.00 81.38 83 GLY A N 1
ATOM 588 C CA . GLY A 1 83 ? -12.015 -6.560 -4.541 1.00 81.38 83 GLY A CA 1
ATOM 589 C C . GLY A 1 83 ? -10.700 -6.003 -5.083 1.00 81.38 83 GLY A C 1
ATOM 590 O O . GLY A 1 83 ? -9.853 -5.579 -4.300 1.00 81.38 83 GLY A O 1
ATOM 591 N N . ASN A 1 84 ? -10.535 -5.966 -6.405 1.00 92.06 84 ASN A N 1
ATOM 592 C CA . ASN A 1 84 ? -9.377 -5.308 -7.013 1.00 92.06 84 ASN A CA 1
ATOM 593 C C . ASN A 1 84 ? -9.453 -3.796 -6.770 1.00 92.06 84 ASN A C 1
ATOM 595 O O . ASN A 1 84 ? -10.521 -3.200 -6.940 1.00 92.06 84 ASN A O 1
ATOM 599 N N . VAL A 1 85 ? -8.332 -3.186 -6.386 1.00 95.62 85 VAL A N 1
ATOM 600 C CA . VAL A 1 85 ? -8.209 -1.729 -6.233 1.00 95.62 85 VAL A CA 1
ATOM 601 C C . VAL A 1 85 ? -7.242 -1.223 -7.291 1.00 95.62 85 VAL A C 1
ATOM 603 O O . VAL A 1 85 ? -6.091 -1.654 -7.323 1.00 95.62 85 VAL A O 1
ATOM 606 N N . GLN A 1 86 ? -7.692 -0.338 -8.177 1.00 93.06 86 GLN A N 1
ATOM 607 C CA . GLN A 1 86 ? -6.861 0.088 -9.300 1.00 93.06 86 GLN A CA 1
ATOM 608 C C . GLN A 1 86 ? -7.025 1.554 -9.705 1.00 93.06 86 GLN A C 1
ATOM 610 O O . GLN A 1 86 ? -8.099 2.138 -9.523 1.00 93.06 86 GLN A O 1
ATOM 615 N N . SER A 1 87 ? -5.963 2.116 -10.290 1.00 89.31 87 SER A N 1
ATOM 616 C CA . SER A 1 87 ? -5.995 3.359 -11.068 1.00 89.31 87 SER A CA 1
ATOM 617 C C . SER A 1 87 ? -5.490 3.134 -12.499 1.00 89.31 87 SER A C 1
ATOM 619 O O . SER A 1 87 ? -4.514 2.419 -12.713 1.00 89.31 87 SER A O 1
ATOM 621 N N . ASP A 1 88 ? -6.151 3.744 -13.489 1.00 79.88 88 ASP A N 1
ATOM 622 C CA . ASP A 1 88 ? -5.965 3.330 -14.889 1.00 79.88 88 ASP A CA 1
ATOM 623 C C . ASP A 1 88 ? -4.828 4.046 -15.648 1.00 79.88 88 ASP A C 1
ATOM 625 O O . ASP A 1 88 ? -4.182 3.417 -16.489 1.00 79.88 88 ASP A O 1
ATOM 629 N N . LYS A 1 89 ? -4.604 5.363 -15.471 1.00 72.62 89 LYS A N 1
ATOM 630 C CA . LYS A 1 89 ? -3.768 6.144 -16.425 1.00 72.62 89 LYS A CA 1
ATOM 631 C C . LYS A 1 89 ? -2.936 7.300 -15.849 1.00 72.62 89 LYS A C 1
ATOM 633 O O . LYS A 1 89 ? -2.372 8.063 -16.626 1.00 72.62 89 LYS A O 1
ATOM 638 N N . GLY A 1 90 ? -2.846 7.476 -14.529 1.00 73.88 90 GLY A N 1
ATOM 639 C CA . GLY A 1 90 ? -2.190 8.658 -13.956 1.00 73.88 90 GLY A CA 1
ATOM 640 C C . GLY A 1 90 ? -1.778 8.503 -12.496 1.00 73.88 90 GLY A C 1
ATOM 641 O O . GLY A 1 90 ? -2.097 7.471 -11.896 1.00 73.88 90 GLY A O 1
ATOM 642 N N . PRO A 1 91 ? -1.102 9.528 -11.945 1.00 81.50 91 PRO A N 1
ATOM 643 C CA . PRO A 1 91 ? -0.578 9.492 -10.591 1.00 81.50 91 PRO A CA 1
ATOM 644 C C . PRO A 1 91 ? -1.728 9.369 -9.595 1.00 81.50 91 PRO A C 1
ATOM 646 O O . PRO A 1 91 ? -2.623 10.216 -9.513 1.00 81.50 91 PRO A O 1
ATOM 649 N N . ALA A 1 92 ? -1.708 8.283 -8.835 1.00 88.19 92 ALA A N 1
ATOM 650 C CA . ALA A 1 92 ? -2.678 8.015 -7.792 1.00 88.19 92 ALA A CA 1
ATOM 651 C C . ALA A 1 92 ? -1.990 7.413 -6.570 1.00 88.19 92 ALA A C 1
ATOM 653 O O . ALA A 1 92 ? -0.941 6.780 -6.677 1.00 88.19 92 ALA A O 1
ATOM 654 N N . HIS A 1 93 ? -2.614 7.576 -5.409 1.00 92.94 93 HIS A N 1
ATOM 655 C CA . HIS A 1 93 ? -2.310 6.771 -4.239 1.00 92.94 93 HIS A CA 1
ATOM 656 C C . HIS A 1 93 ? -3.322 5.633 -4.174 1.00 92.94 93 HIS A C 1
ATOM 658 O O . HIS A 1 93 ? -4.523 5.854 -3.990 1.00 92.94 93 HIS A O 1
ATOM 664 N N . VAL A 1 94 ? -2.835 4.415 -4.370 1.00 95.31 94 VAL A N 1
ATOM 665 C CA . VAL A 1 94 ? -3.663 3.217 -4.461 1.00 95.31 94 VAL A CA 1
ATOM 666 C C . VAL A 1 94 ? -3.267 2.283 -3.329 1.00 95.31 94 VAL A C 1
ATOM 668 O O . VAL A 1 94 ? -2.130 1.822 -3.261 1.00 95.31 94 VAL A O 1
ATOM 671 N N . GLY A 1 95 ? -4.205 2.016 -2.427 1.00 96.94 95 GLY A N 1
ATOM 672 C CA . GLY A 1 95 ? -4.010 1.100 -1.314 1.00 96.94 95 GLY A CA 1
ATOM 673 C C . GLY A 1 95 ? -5.056 0.003 -1.293 1.00 96.94 95 GLY A C 1
ATOM 674 O O . GLY A 1 95 ? -6.229 0.255 -1.553 1.00 96.94 95 GLY A O 1
ATOM 675 N N . GLY A 1 96 ? -4.681 -1.218 -0.921 1.00 97.50 96 GLY A N 1
ATOM 676 C CA . GLY A 1 96 ? -5.682 -2.278 -0.772 1.00 97.50 96 GLY A CA 1
ATOM 677 C C . GLY A 1 96 ? -6.730 -1.939 0.290 1.00 97.50 96 GLY A C 1
ATOM 678 O O . GLY A 1 96 ? -7.906 -2.201 0.081 1.00 97.50 96 GLY A O 1
ATOM 679 N N . LEU A 1 97 ? -6.350 -1.280 1.388 1.00 98.06 97 LEU A N 1
ATOM 680 C CA . LEU A 1 97 ? -7.285 -0.765 2.390 1.00 98.06 97 LEU A CA 1
ATOM 681 C C . LEU A 1 97 ? -7.514 0.743 2.228 1.00 98.06 97 LEU A C 1
ATOM 683 O O . LEU A 1 97 ? -8.662 1.171 2.109 1.00 98.06 97 LEU A O 1
ATOM 687 N N . ILE A 1 98 ? -6.442 1.538 2.230 1.00 98.19 98 ILE A N 1
ATOM 688 C CA . ILE A 1 98 ? -6.498 3.006 2.270 1.00 98.19 98 ILE A CA 1
ATOM 689 C C . ILE A 1 98 ? -5.670 3.602 1.135 1.00 98.19 98 ILE A C 1
ATOM 691 O O . ILE A 1 98 ? -4.478 3.332 1.050 1.00 98.19 98 ILE A O 1
ATOM 695 N N . GLY A 1 99 ? -6.264 4.455 0.299 1.00 96.62 99 GLY A N 1
ATOM 696 C CA . GLY A 1 99 ? -5.522 5.139 -0.766 1.00 96.62 99 GLY A CA 1
ATOM 697 C C . GLY A 1 99 ? -4.481 6.105 -0.204 1.00 96.62 99 GLY A C 1
ATOM 698 O O . GLY A 1 99 ? -3.279 5.923 -0.392 1.00 96.62 99 GLY A O 1
ATOM 699 N N . ASN A 1 100 ? -4.941 7.108 0.536 1.00 95.56 100 ASN A N 1
ATOM 700 C CA . ASN A 1 100 ? -4.096 8.102 1.190 1.00 95.56 100 ASN A CA 1
ATOM 701 C C . ASN A 1 100 ? -4.521 8.306 2.646 1.00 95.56 100 ASN A C 1
ATOM 703 O O . ASN A 1 100 ? -5.714 8.367 2.950 1.00 95.56 100 ASN A O 1
ATOM 707 N N . ALA A 1 101 ? -3.536 8.392 3.531 1.00 94.75 101 ALA A N 1
ATOM 708 C CA . ALA A 1 101 ? -3.735 8.610 4.948 1.00 94.75 101 ALA A CA 1
ATOM 709 C C . ALA A 1 101 ? -2.803 9.732 5.424 1.00 94.75 101 ALA A C 1
ATOM 711 O O . ALA A 1 101 ? -1.586 9.605 5.321 1.00 94.75 101 ALA A O 1
ATOM 712 N N . GLU A 1 102 ? -3.358 10.832 5.920 1.00 90.38 102 GLU A N 1
ATOM 713 C CA . GLU A 1 102 ? -2.592 12.042 6.227 1.00 90.38 102 GLU A CA 1
ATOM 714 C C . GLU A 1 102 ? -2.996 12.633 7.578 1.00 90.38 102 GLU A C 1
ATOM 716 O O . GLU A 1 102 ? -4.177 12.858 7.850 1.00 90.38 102 GLU A O 1
ATOM 721 N N . SER A 1 103 ? -2.014 12.917 8.435 1.00 85.94 103 SER A N 1
ATOM 722 C CA . SER A 1 103 ? -2.227 13.869 9.521 1.00 85.94 103 SER A CA 1
ATOM 723 C C . SER A 1 103 ? -1.851 15.272 9.067 1.00 85.94 103 SER A C 1
ATOM 725 O O . SER A 1 103 ? -0.690 15.557 8.750 1.00 85.94 103 SER A O 1
ATOM 727 N N . VAL A 1 104 ? -2.850 16.152 9.050 1.00 71.88 104 VAL A N 1
ATOM 728 C CA . VAL A 1 104 ? -2.674 17.566 8.725 1.00 71.88 104 VAL A CA 1
ATOM 729 C C . VAL A 1 104 ? -2.470 18.319 10.034 1.00 71.88 104 VAL A C 1
ATOM 731 O O . VAL A 1 104 ? -3.426 18.639 10.745 1.00 71.88 104 VAL A O 1
ATOM 734 N N . VAL A 1 105 ? -1.208 18.614 10.349 1.00 58.72 105 VAL A N 1
ATOM 735 C CA . VAL A 1 105 ? -0.834 19.422 11.514 1.00 58.72 105 VAL A CA 1
ATOM 736 C C . VAL A 1 105 ? -1.042 20.902 11.174 1.00 58.72 105 VAL A C 1
ATOM 738 O O . VAL A 1 105 ? -0.222 21.525 10.504 1.00 58.72 105 VAL A O 1
ATOM 741 N N . GLY A 1 106 ? -2.161 21.485 11.609 1.00 54.09 106 GLY A N 1
ATOM 742 C CA . GLY A 1 106 ? -2.420 22.917 11.443 1.00 54.09 106 GLY A CA 1
ATOM 743 C C . GLY A 1 106 ? -3.864 23.340 11.718 1.00 54.09 106 GLY A C 1
ATOM 744 O O . GLY A 1 106 ? -4.803 22.556 11.599 1.00 54.09 106 GLY A O 1
ATOM 745 N N . SER A 1 107 ? -4.044 24.610 12.085 1.00 44.97 107 SER A N 1
ATOM 746 C CA . SER A 1 107 ? -5.356 25.245 12.215 1.00 44.97 107 SER A CA 1
ATOM 747 C C . SER A 1 107 ? -5.859 25.681 10.840 1.00 44.97 107 SER A C 1
ATOM 749 O O . SER A 1 107 ? -5.278 26.585 10.237 1.00 44.97 107 SER A O 1
ATOM 751 N N . TYR A 1 108 ? -6.957 25.104 10.353 1.00 50.25 108 TYR A N 1
ATOM 752 C CA . TYR A 1 108 ? -7.712 25.768 9.287 1.00 50.25 108 TYR A CA 1
ATOM 753 C C . TYR A 1 108 ? -8.296 27.089 9.817 1.00 50.25 108 TYR A C 1
ATOM 755 O O . TYR A 1 108 ? -8.593 27.215 11.007 1.00 50.25 108 TYR A O 1
ATOM 763 N N . ASP A 1 109 ? -8.539 28.037 8.909 1.00 42.59 109 ASP A N 1
ATOM 764 C CA . ASP A 1 109 ? -9.094 29.391 9.139 1.00 42.59 109 ASP A CA 1
ATOM 765 C C . ASP A 1 109 ? -10.493 29.407 9.822 1.00 42.59 109 ASP A C 1
ATOM 767 O O . ASP A 1 109 ? -11.078 30.457 10.072 1.00 42.59 109 ASP A O 1
ATOM 771 N N . TYR A 1 110 ? -11.038 28.230 10.159 1.00 51.81 110 TYR A N 1
ATOM 772 C CA . TYR A 1 110 ? -12.293 28.026 10.891 1.00 51.81 110 TYR A CA 1
ATOM 773 C C . TYR A 1 110 ? -12.118 27.715 12.393 1.00 51.81 110 TYR A C 1
ATOM 775 O O . TYR A 1 110 ? -13.114 27.514 13.084 1.00 51.81 110 TYR A O 1
ATOM 783 N N . GLY A 1 111 ? -10.888 27.704 12.926 1.00 42.72 111 GLY A N 1
ATOM 784 C CA . GLY A 1 111 ? -10.644 27.591 14.374 1.00 42.72 111 GLY A CA 1
ATOM 785 C C . GLY A 1 111 ? -10.677 26.167 14.944 1.00 42.72 111 GLY A C 1
ATOM 786 O O . GLY A 1 111 ? -10.914 25.998 16.140 1.00 42.72 111 GLY A O 1
ATOM 787 N N . TYR A 1 112 ? -10.432 25.150 14.114 1.00 46.66 112 TYR A N 1
ATOM 788 C CA . TYR A 1 112 ? -10.298 23.757 14.551 1.00 46.66 112 TYR A CA 1
ATOM 789 C C . TYR A 1 112 ? -8.829 23.411 14.820 1.00 46.66 112 TYR A C 1
ATOM 791 O O . TYR A 1 112 ? -7.974 23.651 13.967 1.00 46.66 112 TYR A O 1
ATOM 799 N N . SER A 1 113 ? -8.548 22.834 15.988 1.00 42.59 113 SER A N 1
ATOM 800 C CA . SER A 1 113 ? -7.259 22.214 16.307 1.00 42.59 113 SER A CA 1
ATOM 801 C C . SER A 1 113 ? -7.371 20.709 16.092 1.00 42.59 113 SER A C 1
ATOM 803 O O . SER A 1 113 ? -8.163 20.062 16.773 1.00 42.59 113 SER A O 1
ATOM 805 N N . TYR A 1 114 ? -6.581 20.156 15.174 1.00 51.66 114 TYR A N 1
ATOM 806 C CA . TYR A 1 114 ? -6.406 18.711 15.037 1.00 51.66 114 TYR A CA 1
ATOM 807 C C . TYR A 1 114 ? -5.246 18.283 15.939 1.00 51.66 114 TYR A C 1
ATOM 809 O O . TYR A 1 114 ? -4.129 18.769 15.779 1.00 51.66 114 TYR A O 1
ATOM 817 N N . SER A 1 115 ? -5.520 17.434 16.929 1.00 49.19 115 SER A N 1
ATOM 818 C CA . SER A 1 115 ? -4.501 16.854 17.817 1.00 49.19 115 SER A CA 1
ATOM 819 C C . SER A 1 115 ? -4.120 15.424 17.446 1.00 49.19 115 SER A C 1
ATOM 821 O O . SER A 1 115 ? -3.280 14.831 18.119 1.00 49.19 115 SER A O 1
ATOM 823 N N . ASP A 1 116 ? -4.749 14.862 16.414 1.00 60.12 116 ASP A N 1
ATOM 824 C CA . ASP A 1 116 ? -4.791 13.417 16.232 1.00 60.12 116 ASP A CA 1
ATOM 825 C C . ASP A 1 116 ? -3.974 13.019 15.004 1.00 60.12 116 ASP A C 1
ATOM 827 O O . ASP A 1 116 ? -4.275 13.405 13.875 1.00 60.12 116 ASP A O 1
ATOM 831 N N . THR A 1 117 ? -2.916 12.244 15.240 1.00 77.56 117 THR A N 1
ATOM 832 C CA . THR A 1 117 ? -2.172 11.553 14.187 1.00 77.56 117 THR A CA 1
ATOM 833 C C . THR A 1 117 ? -3.056 10.497 13.530 1.00 77.56 117 THR A C 1
ATOM 835 O O . THR A 1 117 ? -4.005 9.984 14.128 1.00 77.56 117 THR A O 1
ATOM 838 N N . VAL A 1 118 ? -2.753 10.139 12.282 1.00 89.69 118 VAL A N 1
ATOM 839 C CA . VAL A 1 118 ? -3.421 8.995 11.659 1.00 89.69 118 VAL A CA 1
ATOM 840 C C . VAL A 1 118 ? -2.898 7.712 12.294 1.00 89.69 118 VAL A C 1
ATOM 842 O O . VAL A 1 118 ? -1.690 7.475 12.317 1.00 89.69 118 VAL A O 1
ATOM 845 N N . LEU A 1 119 ? -3.806 6.861 12.772 1.00 93.25 119 LEU A N 1
ATOM 846 C CA . LEU A 1 119 ? -3.469 5.559 13.344 1.00 93.25 119 LEU A CA 1
ATOM 847 C C . LEU A 1 119 ? -4.165 4.442 12.572 1.00 93.25 119 LEU A C 1
ATOM 849 O O . LEU A 1 119 ? -5.391 4.352 12.564 1.00 93.25 119 LEU A O 1
ATOM 853 N N . ILE A 1 120 ? -3.379 3.551 11.974 1.00 97.50 120 ILE A N 1
ATOM 854 C CA . ILE A 1 120 ? -3.860 2.356 11.279 1.00 97.50 120 ILE A CA 1
ATOM 855 C C . ILE A 1 120 ? -3.346 1.141 12.045 1.00 97.50 120 ILE A C 1
ATOM 857 O O . ILE A 1 120 ? -2.141 0.899 12.128 1.00 97.50 120 ILE A O 1
ATOM 861 N N . LYS A 1 121 ? -4.261 0.382 12.647 1.00 97.75 121 LYS A N 1
ATOM 862 C CA . LYS A 1 121 ? -3.906 -0.669 13.602 1.00 97.75 121 LYS A CA 1
ATOM 863 C C . LYS A 1 121 ? -4.664 -1.961 13.368 1.00 97.75 121 LYS A C 1
ATOM 865 O O . LYS A 1 121 ? -5.878 -1.951 13.189 1.00 97.75 121 LYS A O 1
ATOM 870 N N . ASN A 1 122 ? -3.967 -3.093 13.464 1.00 98.44 122 ASN A N 1
ATOM 871 C CA . ASN A 1 122 ? -4.579 -4.425 13.392 1.00 98.44 122 ASN A CA 1
ATOM 872 C C . ASN A 1 122 ? -5.457 -4.612 12.140 1.00 98.44 122 ASN A C 1
ATOM 874 O O . ASN A 1 122 ? -6.494 -5.272 12.189 1.00 98.44 122 ASN A O 1
ATOM 878 N N . CYS A 1 123 ? -5.076 -3.971 11.037 1.00 98.69 123 CYS A N 1
ATOM 879 C CA . CYS A 1 123 ? -5.823 -3.984 9.790 1.00 98.69 123 CYS A CA 1
ATOM 880 C C . CYS A 1 123 ? -5.163 -4.915 8.775 1.00 98.69 123 CYS A C 1
ATOM 882 O O . CYS A 1 123 ? -3.966 -5.206 8.864 1.00 98.69 123 CYS A O 1
ATOM 884 N N . TYR A 1 124 ? -5.935 -5.366 7.786 1.00 98.62 124 TYR A N 1
ATOM 885 C CA . TYR A 1 124 ? -5.366 -6.173 6.714 1.00 98.62 124 TYR A CA 1
ATOM 886 C C . TYR A 1 124 ? -6.026 -5.990 5.355 1.00 98.62 124 TYR A C 1
ATOM 888 O O . TYR A 1 124 ? -7.174 -5.559 5.241 1.00 98.62 124 TYR A O 1
ATOM 896 N N . ALA A 1 125 ? -5.278 -6.347 4.314 1.00 98.00 125 ALA A N 1
ATOM 897 C CA . ALA A 1 125 ? -5.762 -6.370 2.944 1.00 98.00 125 ALA A CA 1
ATOM 898 C C . ALA A 1 125 ? -5.370 -7.668 2.227 1.00 98.00 125 ALA A C 1
ATOM 900 O O . ALA A 1 125 ? -4.317 -8.262 2.478 1.00 98.00 125 ALA A O 1
ATOM 901 N N . THR A 1 126 ? -6.239 -8.102 1.315 1.00 96.94 126 THR A N 1
ATOM 902 C CA . THR A 1 126 ? -6.018 -9.233 0.400 1.00 96.94 126 THR A CA 1
ATOM 903 C C . THR A 1 126 ? -6.553 -8.887 -0.986 1.00 96.94 126 THR A C 1
ATOM 905 O O . THR A 1 126 ? -7.465 -8.069 -1.103 1.00 96.94 126 THR A O 1
ATOM 908 N N . GLY A 1 127 ? -6.031 -9.541 -2.024 1.00 94.19 127 GLY A N 1
ATOM 909 C CA . GLY A 1 127 ? -6.461 -9.336 -3.410 1.00 94.19 127 GLY A CA 1
ATOM 910 C C . GLY A 1 127 ? -5.355 -8.739 -4.273 1.00 94.19 127 GLY A C 1
ATOM 911 O O . GLY A 1 127 ? -4.181 -9.068 -4.092 1.00 94.19 127 GLY A O 1
ATOM 912 N N . GLU A 1 128 ? -5.735 -7.878 -5.212 1.00 96.62 128 GLU A N 1
ATOM 913 C CA . GLU A 1 128 ? -4.815 -7.245 -6.156 1.00 96.62 128 GLU A CA 1
ATOM 914 C C . GLU A 1 128 ? -4.944 -5.724 -6.102 1.00 96.62 128 GLU A C 1
ATOM 916 O O . GLU A 1 128 ? -6.051 -5.179 -6.037 1.00 96.62 128 GLU A O 1
ATOM 921 N N . VAL A 1 129 ? -3.798 -5.047 -6.149 1.00 97.44 129 VAL A N 1
ATOM 922 C CA . VAL A 1 129 ? -3.713 -3.588 -6.193 1.00 97.44 129 VAL A CA 1
ATOM 923 C C . VAL A 1 129 ? -2.849 -3.181 -7.379 1.00 97.44 129 VAL A C 1
ATOM 925 O O . VAL A 1 129 ? -1.716 -3.644 -7.503 1.00 97.44 129 VAL A O 1
ATOM 928 N N . THR A 1 130 ? -3.381 -2.327 -8.252 1.00 94.75 130 THR A N 1
ATOM 929 C CA . THR A 1 130 ? -2.684 -1.869 -9.464 1.00 94.75 130 THR A CA 1
ATOM 930 C C . THR A 1 130 ? -2.669 -0.347 -9.541 1.00 94.75 130 THR A C 1
ATOM 932 O O . THR A 1 130 ? -3.718 0.287 -9.554 1.00 94.75 130 THR A O 1
ATOM 935 N N . GLY A 1 131 ? -1.486 0.257 -9.594 1.00 91.19 131 GLY A N 1
ATOM 936 C CA . GLY A 1 131 ? -1.343 1.683 -9.870 1.00 91.19 131 GLY A CA 1
ATOM 937 C C . GLY A 1 131 ? -1.192 1.974 -11.358 1.00 91.19 131 GLY A C 1
ATOM 938 O O . GLY A 1 131 ? -0.634 1.176 -12.108 1.00 91.19 131 GLY A O 1
ATOM 939 N N . GLY A 1 132 ? -1.639 3.156 -11.763 1.00 85.88 132 GLY A N 1
ATOM 940 C CA . GLY A 1 132 ? -1.312 3.778 -13.039 1.00 85.88 132 GLY A CA 1
ATOM 941 C C . GLY A 1 132 ? 0.084 4.407 -13.027 1.00 85.88 132 GLY A C 1
ATOM 942 O O . GLY A 1 132 ? 0.818 4.324 -12.040 1.00 85.88 132 GLY A O 1
ATOM 943 N N . ALA A 1 133 ? 0.461 5.048 -14.131 1.00 82.81 133 ALA A N 1
ATOM 944 C CA . ALA A 1 133 ? 1.753 5.722 -14.274 1.00 82.81 133 ALA A CA 1
ATOM 945 C C . ALA A 1 133 ? 2.045 6.683 -13.104 1.00 82.81 133 ALA A C 1
ATOM 947 O O . ALA A 1 133 ? 1.160 7.443 -12.708 1.00 82.81 133 ALA A O 1
ATOM 948 N N . ALA A 1 134 ? 3.280 6.665 -12.589 1.00 83.31 134 ALA A N 1
ATOM 949 C CA . ALA A 1 134 ? 3.756 7.549 -11.514 1.00 83.31 134 ALA A CA 1
ATOM 950 C C . ALA A 1 134 ? 2.911 7.465 -10.227 1.00 83.31 134 ALA A C 1
ATOM 952 O O . ALA A 1 134 ? 2.657 8.468 -9.559 1.00 83.31 134 ALA A O 1
ATOM 953 N N . SER A 1 135 ? 2.410 6.270 -9.904 1.00 88.69 135 SER A N 1
ATOM 954 C CA . SER A 1 135 ? 1.564 6.057 -8.729 1.00 88.69 135 SER A CA 1
ATOM 955 C C . SER A 1 135 ? 2.361 5.660 -7.492 1.00 88.69 135 SER A C 1
ATOM 957 O O . SER A 1 135 ? 3.421 5.035 -7.553 1.00 88.69 135 SER A O 1
ATOM 959 N N . VAL A 1 136 ? 1.767 5.960 -6.343 1.00 93.31 136 VAL A N 1
ATOM 960 C CA . VAL A 1 136 ? 2.148 5.404 -5.050 1.00 93.31 136 VAL A CA 1
ATOM 961 C C . VAL A 1 136 ? 1.210 4.241 -4.759 1.00 93.31 136 VAL A C 1
ATOM 963 O O . VAL A 1 136 ? -0.001 4.423 -4.643 1.00 93.31 136 VAL A O 1
ATOM 966 N N . VAL A 1 137 ? 1.754 3.038 -4.639 1.00 96.31 137 VAL A N 1
ATOM 967 C CA . VAL A 1 137 ? 0.965 1.812 -4.559 1.00 96.31 137 VAL A CA 1
ATOM 968 C C . VAL A 1 137 ? 1.378 1.002 -3.341 1.00 96.31 137 VAL A C 1
ATOM 970 O O . VAL A 1 137 ? 2.541 0.634 -3.194 1.00 96.31 137 VAL A O 1
ATOM 973 N N . GLY A 1 138 ? 0.412 0.701 -2.479 1.00 97.62 138 GLY A N 1
ATOM 974 C CA . GLY A 1 138 ? 0.610 -0.132 -1.302 1.00 97.62 138 GLY A CA 1
ATOM 975 C C . GLY A 1 138 ? -0.416 -1.249 -1.207 1.00 97.62 138 GLY A C 1
ATOM 976 O O . GLY A 1 138 ? -1.595 -1.058 -1.499 1.00 97.62 138 GLY A O 1
ATOM 977 N N . GLY A 1 139 ? -0.011 -2.429 -0.747 1.00 98.12 139 GLY A N 1
ATOM 978 C CA . GLY A 1 139 ? -0.979 -3.507 -0.534 1.00 98.12 139 GLY A CA 1
ATOM 979 C C . GLY A 1 139 ? -1.998 -3.197 0.567 1.00 98.12 139 GLY A C 1
ATOM 980 O O . GLY A 1 139 ? -3.138 -3.632 0.469 1.00 98.12 139 GLY A O 1
ATOM 981 N N . LEU A 1 140 ? -1.647 -2.393 1.574 1.00 98.50 140 LEU A N 1
ATOM 982 C CA . LEU A 1 140 ? -2.564 -1.898 2.605 1.00 98.50 140 LEU A CA 1
ATOM 983 C C . LEU A 1 140 ? -2.829 -0.398 2.446 1.00 98.50 140 LEU A C 1
ATOM 985 O O . LEU A 1 140 ? -3.986 0.002 2.343 1.00 98.50 140 LEU A O 1
ATOM 989 N N . VAL A 1 141 ? -1.776 0.419 2.420 1.00 98.31 141 VAL A N 1
ATOM 990 C CA . VAL A 1 141 ? -1.860 1.885 2.387 1.00 98.31 141 VAL A CA 1
ATOM 991 C C . VAL A 1 141 ? -1.058 2.403 1.205 1.00 98.31 141 VAL A C 1
ATOM 993 O O . VAL A 1 141 ? 0.128 2.112 1.119 1.00 98.31 141 VAL A O 1
ATOM 996 N N . GLY A 1 142 ? -1.659 3.184 0.309 1.00 97.00 142 GLY A N 1
ATOM 997 C CA . GLY A 1 142 ? -0.905 3.817 -0.774 1.00 97.00 142 GLY A CA 1
ATOM 998 C C . GLY A 1 142 ? 0.127 4.786 -0.200 1.00 97.00 142 GLY A C 1
ATOM 999 O O . GLY A 1 142 ? 1.322 4.497 -0.170 1.00 97.00 142 GLY A O 1
ATOM 1000 N N . SER A 1 143 ? -0.348 5.911 0.323 1.00 94.94 143 SER A N 1
ATOM 1001 C CA . SER A 1 143 ? 0.490 6.955 0.921 1.00 94.94 143 SER A CA 1
ATOM 1002 C C . SER A 1 143 ? 0.107 7.210 2.376 1.00 94.94 143 SER A C 1
ATOM 1004 O O . SER A 1 143 ? -1.079 7.291 2.695 1.00 94.94 143 SER A O 1
ATOM 1006 N N . LEU A 1 144 ? 1.118 7.354 3.228 1.00 93.81 144 LEU A N 1
ATOM 1007 C CA . LEU A 1 144 ? 1.010 7.691 4.638 1.00 93.81 144 LEU A CA 1
ATOM 1008 C C . LEU A 1 144 ? 1.859 8.928 4.945 1.00 93.81 144 LEU A C 1
ATOM 1010 O O . LEU A 1 144 ? 3.064 8.940 4.696 1.00 93.81 144 LEU A O 1
ATOM 1014 N N . THR A 1 145 ? 1.246 9.943 5.540 1.00 89.69 145 THR A N 1
ATOM 1015 C CA . THR A 1 145 ? 1.932 11.160 5.974 1.00 89.69 145 THR A CA 1
ATOM 1016 C C . THR A 1 145 ? 1.603 11.434 7.434 1.00 89.69 145 THR A C 1
ATOM 1018 O O . THR A 1 145 ? 0.429 11.531 7.784 1.00 89.69 145 THR A O 1
ATOM 1021 N N . ASN A 1 146 ? 2.631 11.555 8.283 1.00 85.88 146 ASN A N 1
ATOM 1022 C CA . ASN A 1 146 ? 2.491 11.853 9.718 1.00 85.88 146 ASN A CA 1
ATOM 1023 C C . ASN A 1 146 ? 1.537 10.878 10.453 1.00 85.88 146 ASN A C 1
ATOM 1025 O O . ASN A 1 146 ? 0.516 11.276 11.024 1.00 85.88 146 ASN A O 1
ATOM 1029 N N . GLY A 1 147 ? 1.826 9.575 10.411 1.00 88.06 147 GLY A N 1
ATOM 1030 C CA . GLY A 1 147 ? 0.959 8.572 11.030 1.00 88.06 147 GLY A CA 1
ATOM 1031 C C . GLY A 1 147 ? 1.655 7.262 11.374 1.00 88.06 147 GLY A C 1
ATOM 1032 O O . GLY A 1 147 ? 2.831 7.058 11.098 1.00 88.06 147 GLY A O 1
ATOM 1033 N N . PHE A 1 148 ? 0.904 6.342 11.970 1.00 91.81 148 PHE A N 1
ATOM 1034 C CA . PHE A 1 148 ? 1.420 5.060 12.443 1.00 91.81 148 PHE A CA 1
ATOM 1035 C C . PHE A 1 148 ? 0.682 3.898 11.788 1.00 91.81 148 PHE A C 1
ATOM 1037 O O . PHE A 1 148 ? -0.550 3.887 11.728 1.00 91.81 148 PHE A O 1
ATOM 1044 N N . VAL A 1 149 ? 1.439 2.886 11.359 1.00 96.88 149 VAL A N 1
ATOM 1045 C CA . VAL A 1 149 ? 0.897 1.601 10.896 1.00 96.88 149 VAL A CA 1
ATOM 1046 C C . VAL A 1 149 ? 1.450 0.512 11.802 1.00 96.88 149 VAL A C 1
ATOM 1048 O O . VAL A 1 149 ? 2.655 0.269 11.820 1.00 96.88 149 VAL A O 1
ATOM 1051 N N . THR A 1 150 ? 0.577 -0.130 12.580 1.00 97.38 150 THR A N 1
ATOM 1052 C CA . THR A 1 150 ? 0.992 -1.090 13.613 1.00 97.38 150 THR A CA 1
ATOM 1053 C C . THR A 1 150 ? 0.178 -2.378 13.592 1.00 97.38 150 THR A C 1
ATOM 1055 O O . THR A 1 150 ? -1.052 -2.352 13.476 1.00 97.38 150 THR A O 1
ATOM 1058 N N . GLY A 1 151 ? 0.849 -3.528 13.690 1.00 98.19 151 GLY A N 1
ATOM 1059 C CA . GLY A 1 151 ? 0.180 -4.832 13.743 1.00 98.19 151 GLY A CA 1
ATOM 1060 C C . GLY A 1 151 ? -0.635 -5.157 12.485 1.00 98.19 151 GLY A C 1
ATOM 1061 O O . GLY A 1 151 ? -1.634 -5.874 12.563 1.00 98.19 151 GLY A O 1
ATOM 1062 N N . CYS A 1 152 ? -0.281 -4.573 11.340 1.00 98.75 152 CYS A N 1
ATOM 1063 C CA . CYS A 1 152 ? -1.035 -4.702 10.097 1.00 98.75 152 CYS A CA 1
ATOM 1064 C C . CYS A 1 152 ? -0.367 -5.670 9.118 1.00 98.75 152 CYS A C 1
ATOM 1066 O O . CYS A 1 152 ? 0.842 -5.897 9.170 1.00 98.75 152 CYS A O 1
ATOM 1068 N N . HIS A 1 153 ? -1.147 -6.224 8.188 1.00 98.69 153 HIS A N 1
ATOM 1069 C CA . HIS A 1 153 ? -0.582 -7.101 7.165 1.00 98.69 153 HIS A CA 1
ATOM 1070 C C . HIS A 1 153 ? -1.277 -7.048 5.811 1.00 98.69 153 HIS A C 1
ATOM 1072 O O . HIS A 1 153 ? -2.463 -6.744 5.706 1.00 98.69 153 HIS A O 1
ATOM 1078 N N . ALA A 1 154 ? -0.537 -7.393 4.761 1.00 98.44 154 ALA A N 1
ATOM 1079 C CA . ALA A 1 154 ? -1.067 -7.465 3.407 1.00 98.44 154 ALA A CA 1
ATOM 1080 C C . ALA A 1 154 ? -0.619 -8.745 2.692 1.00 98.44 154 ALA A C 1
ATOM 1082 O O . ALA A 1 154 ? 0.568 -9.033 2.546 1.00 98.44 154 ALA A O 1
ATOM 1083 N N . SER A 1 155 ? -1.595 -9.516 2.213 1.00 97.56 155 SER A N 1
ATOM 1084 C CA . SER A 1 155 ? -1.379 -10.629 1.277 1.00 97.56 155 SER A CA 1
ATOM 1085 C C . SER A 1 155 ? -1.929 -10.226 -0.087 1.00 97.56 155 SER A C 1
ATOM 1087 O O . SER A 1 155 ? -2.953 -10.737 -0.542 1.00 97.56 155 SER A O 1
ATOM 1089 N N . VAL A 1 156 ? -1.293 -9.216 -0.682 1.00 97.50 156 VAL A N 1
ATOM 1090 C CA . VAL A 1 156 ? -1.786 -8.508 -1.867 1.00 97.50 156 VAL A CA 1
ATOM 1091 C C . VAL A 1 156 ? -0.752 -8.571 -2.977 1.00 97.50 156 VAL A C 1
ATOM 1093 O O . VAL A 1 156 ? 0.407 -8.240 -2.748 1.00 97.50 156 VAL A O 1
ATOM 1096 N N . ARG A 1 157 ? -1.172 -8.953 -4.185 1.00 97.94 157 ARG A N 1
ATOM 1097 C CA . ARG A 1 157 ? -0.345 -8.760 -5.380 1.00 97.94 157 ARG A CA 1
ATOM 1098 C C . ARG A 1 157 ? -0.367 -7.277 -5.735 1.00 97.94 157 ARG A C 1
ATOM 1100 O O . ARG A 1 157 ? -1.428 -6.749 -6.069 1.00 97.94 157 ARG A O 1
ATOM 1107 N N . VAL A 1 158 ? 0.783 -6.620 -5.671 1.00 97.94 158 VAL A N 1
ATOM 1108 C CA . VAL A 1 158 ? 0.912 -5.186 -5.938 1.00 97.94 158 VAL A CA 1
ATOM 1109 C C . VAL A 1 158 ? 1.618 -4.981 -7.271 1.00 97.94 158 VAL A C 1
ATOM 1111 O O . VAL A 1 158 ? 2.705 -5.510 -7.484 1.00 97.94 158 VAL A O 1
ATOM 1114 N N . THR A 1 159 ? 1.004 -4.212 -8.168 1.00 95.56 159 THR A N 1
ATOM 1115 C CA . THR A 1 159 ? 1.581 -3.840 -9.466 1.00 95.56 159 THR A CA 1
ATOM 1116 C C . THR A 1 159 ? 1.649 -2.318 -9.577 1.00 95.56 159 THR A C 1
ATOM 1118 O O . THR A 1 159 ? 0.624 -1.644 -9.532 1.00 95.56 159 THR A O 1
ATOM 1121 N N . GLY A 1 160 ? 2.854 -1.766 -9.688 1.00 90.75 160 GLY A N 1
ATOM 1122 C CA . GLY A 1 160 ? 3.090 -0.365 -10.031 1.00 90.75 160 GLY A CA 1
ATOM 1123 C C . GLY A 1 160 ? 2.830 -0.100 -11.513 1.00 90.75 160 GLY A C 1
ATOM 1124 O O . GLY A 1 160 ? 2.912 -1.013 -12.337 1.00 90.75 160 GLY A O 1
ATOM 1125 N N . GLY A 1 161 ? 2.512 1.148 -11.851 1.00 82.62 161 GLY A N 1
ATOM 1126 C CA . GLY A 1 161 ? 2.228 1.542 -13.227 1.00 82.62 161 GLY A CA 1
ATOM 1127 C C . GLY A 1 161 ? 3.431 2.155 -13.932 1.00 82.62 161 GLY A C 1
ATOM 1128 O O . GLY A 1 161 ? 4.206 2.905 -13.344 1.00 82.62 161 GLY A O 1
ATOM 1129 N N . ASP A 1 162 ? 3.548 1.858 -15.223 1.00 72.00 162 ASP A N 1
ATOM 1130 C CA . ASP A 1 162 ? 4.663 2.291 -16.061 1.00 72.00 162 ASP A CA 1
ATOM 1131 C C . ASP A 1 162 ? 4.577 3.788 -16.407 1.00 72.00 162 ASP A C 1
ATOM 1133 O O . ASP A 1 162 ? 3.552 4.261 -16.905 1.00 72.00 162 ASP A O 1
ATOM 1137 N N . THR A 1 163 ? 5.660 4.534 -16.187 1.00 65.75 163 THR A N 1
ATOM 1138 C CA . THR A 1 163 ? 5.794 5.946 -16.586 1.00 65.75 163 THR A CA 1
ATOM 1139 C C . THR A 1 163 ? 6.222 6.115 -18.050 1.00 65.75 163 THR A C 1
ATOM 1141 O O . THR A 1 163 ? 6.207 7.231 -18.571 1.00 65.75 163 THR A O 1
ATOM 1144 N N . ASN A 1 164 ? 6.545 5.015 -18.749 1.00 57.69 164 ASN A N 1
ATOM 1145 C CA . ASN A 1 164 ? 6.909 4.921 -20.171 1.00 57.69 164 ASN A CA 1
ATOM 1146 C C . ASN A 1 164 ? 8.021 5.879 -20.647 1.00 57.69 164 ASN A C 1
ATOM 1148 O O . ASN A 1 164 ? 8.225 6.024 -21.854 1.00 57.69 164 ASN A O 1
ATOM 1152 N N . THR A 1 165 ? 8.753 6.531 -19.739 1.00 59.28 165 THR A N 1
ATOM 1153 C CA . THR A 1 165 ? 9.768 7.522 -20.107 1.00 59.28 165 THR A CA 1
ATOM 1154 C C . THR A 1 165 ? 11.016 7.347 -19.249 1.00 59.28 165 THR A C 1
ATOM 1156 O O . THR A 1 165 ? 11.056 7.710 -18.077 1.00 59.28 165 THR A O 1
ATOM 1159 N N . GLU A 1 166 ? 12.063 6.772 -19.840 1.00 55.84 166 GLU A N 1
ATOM 1160 C CA . GLU A 1 166 ? 13.393 6.771 -19.231 1.00 55.84 166 GLU A CA 1
ATOM 1161 C C . GLU A 1 166 ? 13.890 8.221 -19.078 1.00 55.84 166 GLU A C 1
ATOM 1163 O O . GLU A 1 166 ? 13.805 9.014 -20.018 1.00 55.84 166 GLU A O 1
ATOM 1168 N N . GLY A 1 167 ? 14.422 8.572 -17.903 1.00 51.88 167 GLY A N 1
ATOM 1169 C CA . GLY A 1 167 ? 14.981 9.902 -17.644 1.00 51.88 167 GLY A CA 1
ATOM 1170 C C . GLY A 1 167 ? 13.982 10.990 -17.228 1.00 51.88 167 GLY A C 1
ATOM 1171 O O . GLY A 1 167 ? 14.354 12.162 -17.270 1.00 51.88 167 GLY A O 1
ATOM 1172 N N . THR A 1 168 ? 12.752 10.642 -16.831 1.00 57.69 168 THR A N 1
ATOM 1173 C CA . THR A 1 168 ? 11.888 11.547 -16.050 1.00 57.69 168 THR A CA 1
ATOM 1174 C C . THR A 1 168 ? 12.058 11.296 -14.551 1.00 57.69 168 THR A C 1
ATOM 1176 O O . THR A 1 168 ? 12.336 10.172 -14.135 1.00 57.69 168 THR A O 1
ATOM 1179 N N . ASP A 1 169 ? 11.861 12.338 -13.740 1.00 57.44 169 ASP A N 1
ATOM 1180 C CA . ASP A 1 169 ? 11.883 12.266 -12.268 1.00 57.44 169 ASP A CA 1
ATOM 1181 C C . ASP A 1 169 ? 10.583 11.657 -11.688 1.00 57.44 169 ASP A C 1
ATOM 1183 O O . ASP A 1 169 ? 10.327 11.736 -10.485 1.00 57.44 169 ASP A O 1
ATOM 1187 N N . ASP A 1 170 ? 9.739 11.060 -12.539 1.00 62.84 170 ASP A N 1
ATOM 1188 C CA . ASP A 1 170 ? 8.456 10.475 -12.155 1.00 62.84 170 ASP A CA 1
ATOM 1189 C C . ASP A 1 170 ? 8.690 9.123 -11.470 1.00 62.84 170 ASP A C 1
ATOM 1191 O O . ASP A 1 170 ? 8.648 8.061 -12.101 1.00 62.84 170 ASP A O 1
ATOM 1195 N N . ALA A 1 171 ? 8.973 9.167 -10.170 1.00 74.62 171 ALA A N 1
ATOM 1196 C CA . ALA A 1 171 ? 9.222 7.970 -9.384 1.00 74.62 171 ALA A CA 1
ATOM 1197 C C . ALA A 1 171 ? 7.920 7.316 -8.903 1.00 74.62 171 ALA A C 1
ATOM 1199 O O . ALA A 1 171 ? 7.079 7.969 -8.282 1.00 74.62 171 ALA A O 1
ATOM 1200 N N . SER A 1 172 ? 7.768 6.009 -9.142 1.00 88.25 172 SER A N 1
ATOM 1201 C CA . SER A 1 172 ? 6.701 5.225 -8.502 1.00 88.25 172 SER A CA 1
ATOM 1202 C C . SER A 1 172 ? 7.204 4.612 -7.198 1.00 88.25 172 SER A C 1
ATOM 1204 O O . SER A 1 172 ? 8.330 4.119 -7.114 1.00 88.25 172 SER A O 1
ATOM 1206 N N . PHE A 1 173 ? 6.352 4.598 -6.178 1.00 93.88 173 PHE A N 1
ATOM 1207 C CA . PHE A 1 173 ? 6.659 3.993 -4.882 1.00 93.88 173 PHE A CA 1
ATOM 1208 C C . PHE A 1 173 ? 5.751 2.791 -4.686 1.00 93.88 173 PHE A C 1
ATOM 1210 O O . PHE A 1 173 ? 4.534 2.948 -4.606 1.00 93.88 173 PHE A O 1
ATOM 1217 N N . VAL A 1 174 ? 6.325 1.592 -4.646 1.00 97.06 174 VAL A N 1
ATOM 1218 C CA . VAL A 1 174 ? 5.566 0.340 -4.688 1.00 97.06 174 VAL A CA 1
ATOM 1219 C C . VAL A 1 174 ? 5.953 -0.532 -3.498 1.00 97.06 174 VAL A C 1
ATOM 1221 O O . VAL A 1 174 ? 7.080 -1.015 -3.408 1.00 97.06 174 VAL A O 1
ATOM 1224 N N . GLY A 1 175 ? 5.012 -0.736 -2.579 1.00 97.94 175 GLY A N 1
ATOM 1225 C CA . GLY A 1 175 ? 5.216 -1.533 -1.374 1.00 97.94 175 GLY A CA 1
ATOM 1226 C C . GLY A 1 175 ? 4.160 -2.614 -1.194 1.00 97.94 175 GLY A C 1
ATOM 1227 O O . GLY A 1 175 ? 2.974 -2.394 -1.437 1.00 97.94 175 GLY A O 1
ATOM 1228 N N . GLY A 1 176 ? 4.560 -3.786 -0.704 1.00 98.44 176 GLY A N 1
ATOM 1229 C CA . GLY A 1 176 ? 3.608 -4.860 -0.398 1.00 98.44 176 GLY A CA 1
ATOM 1230 C C . GLY A 1 176 ? 2.608 -4.507 0.710 1.00 98.44 176 GLY A C 1
ATOM 1231 O O . GLY A 1 176 ? 1.509 -5.048 0.726 1.00 98.44 176 GLY A O 1
ATOM 1232 N N . LEU A 1 177 ? 2.942 -3.570 1.602 1.00 98.62 177 LEU A N 1
ATOM 1233 C CA . LEU A 1 177 ? 2.076 -3.027 2.652 1.00 98.62 177 LEU A CA 1
ATOM 1234 C C . LEU A 1 177 ? 1.860 -1.520 2.477 1.00 98.62 177 LEU A C 1
ATOM 1236 O O . LEU A 1 177 ? 0.711 -1.095 2.387 1.00 98.62 177 LEU A O 1
ATOM 1240 N N . VAL A 1 178 ? 2.932 -0.722 2.421 1.00 98.31 178 VAL A N 1
ATOM 1241 C CA . VAL A 1 178 ? 2.846 0.746 2.303 1.00 98.31 178 VAL A CA 1
ATOM 1242 C C . VAL A 1 178 ? 3.639 1.232 1.097 1.00 98.31 178 VAL A C 1
ATOM 1244 O O . VAL A 1 178 ? 4.817 0.921 0.983 1.00 98.31 178 VAL A O 1
ATOM 1247 N N . GLY A 1 179 ? 3.033 2.004 0.198 1.00 97.25 179 GLY A N 1
ATOM 1248 C CA . GLY A 1 179 ? 3.758 2.552 -0.952 1.00 97.25 179 GLY A CA 1
ATOM 1249 C C . GLY A 1 179 ? 4.792 3.589 -0.519 1.00 97.25 179 GLY A C 1
ATOM 1250 O O . GLY A 1 179 ? 5.993 3.398 -0.703 1.00 97.25 179 GLY A O 1
ATOM 1251 N N . TYR A 1 180 ? 4.321 4.663 0.111 1.00 95.00 180 TYR A N 1
ATOM 1252 C CA . TYR A 1 180 ? 5.152 5.781 0.552 1.00 95.00 180 TYR A CA 1
ATOM 1253 C C . TYR A 1 180 ? 4.755 6.240 1.949 1.00 95.00 180 TYR A C 1
ATOM 1255 O O . TYR A 1 180 ? 3.581 6.525 2.185 1.00 95.00 180 TYR A O 1
ATOM 1263 N N . ALA A 1 181 ? 5.718 6.326 2.859 1.00 92.19 181 ALA A N 1
ATOM 1264 C CA . ALA A 1 181 ? 5.504 6.756 4.230 1.00 92.19 181 ALA A CA 1
ATOM 1265 C C . ALA A 1 181 ? 6.499 7.870 4.588 1.00 92.19 181 ALA A C 1
ATOM 1267 O O . ALA A 1 181 ? 7.705 7.636 4.572 1.00 92.19 181 ALA A O 1
ATOM 1268 N N . VAL A 1 182 ? 6.015 9.070 4.925 1.00 84.56 182 VAL A N 1
ATOM 1269 C CA . VAL A 1 182 ? 6.881 10.216 5.273 1.00 84.56 182 VAL A CA 1
ATOM 1270 C C . VAL A 1 182 ? 6.388 11.027 6.464 1.00 84.56 182 VAL A C 1
ATOM 1272 O O . VAL A 1 182 ? 5.185 11.117 6.717 1.00 84.56 182 VAL A O 1
ATOM 1275 N N . THR A 1 183 ? 7.333 11.644 7.174 1.00 78.62 183 THR A N 1
ATOM 1276 C CA . THR A 1 183 ? 7.049 12.762 8.078 1.00 78.62 183 THR A CA 1
ATOM 1277 C C . THR A 1 183 ? 7.303 14.081 7.360 1.00 78.62 183 THR A C 1
ATOM 1279 O O . THR A 1 183 ? 8.185 14.185 6.506 1.00 78.62 183 THR A O 1
ATOM 1282 N N . THR A 1 184 ? 6.517 15.099 7.693 1.00 72.31 184 THR A N 1
ATOM 1283 C CA . THR A 1 184 ? 6.737 16.478 7.231 1.00 72.31 184 THR A CA 1
ATOM 1284 C C . THR A 1 184 ? 7.173 17.406 8.361 1.00 72.31 184 THR A C 1
ATOM 1286 O O . THR A 1 184 ? 7.329 18.604 8.128 1.00 72.31 184 THR A O 1
ATOM 1289 N N . ASP A 1 185 ? 7.327 16.896 9.584 1.00 61.16 185 ASP A N 1
ATOM 1290 C CA . ASP A 1 185 ? 7.787 17.690 10.712 1.00 61.16 185 ASP A CA 1
ATOM 1291 C C . ASP A 1 185 ? 9.303 17.923 10.617 1.00 61.16 185 ASP A C 1
ATOM 1293 O O . ASP A 1 185 ? 10.117 17.030 10.396 1.00 61.16 185 ASP A O 1
ATOM 1297 N N . SER A 1 186 ? 9.704 19.182 10.749 1.00 53.06 186 SER A N 1
ATOM 1298 C CA . SER A 1 186 ? 11.113 19.583 10.797 1.00 53.06 186 SER A CA 1
ATOM 1299 C C . SER A 1 186 ? 11.726 19.436 12.192 1.00 53.06 186 SER A C 1
ATOM 1301 O O . SER A 1 186 ? 12.903 19.749 12.378 1.00 53.06 186 SER A O 1
ATOM 1303 N N . ASP A 1 187 ? 10.931 19.007 13.175 1.00 55.81 187 ASP A N 1
ATOM 1304 C CA . ASP A 1 187 ? 11.262 19.098 14.599 1.00 55.81 187 ASP A CA 1
ATOM 1305 C C . ASP A 1 187 ? 12.024 17.867 15.116 1.00 55.81 187 ASP A C 1
ATOM 1307 O O . ASP A 1 187 ? 12.471 17.846 16.265 1.00 55.81 187 ASP A O 1
ATOM 1311 N N . GLY A 1 188 ? 12.267 16.880 14.247 1.00 47.31 188 GLY A N 1
ATOM 1312 C CA . GLY A 1 188 ? 13.168 15.763 14.519 1.00 47.31 188 GLY A CA 1
ATOM 1313 C C . GLY A 1 188 ? 12.617 14.739 15.510 1.00 47.31 188 GLY A C 1
ATOM 1314 O O . GLY A 1 188 ? 13.410 13.994 16.092 1.00 47.31 188 GLY A O 1
ATOM 1315 N N . ASN A 1 189 ? 11.297 14.684 15.713 1.00 48.72 189 ASN A N 1
ATOM 1316 C CA . ASN A 1 189 ? 10.671 13.541 16.369 1.00 48.72 189 ASN A CA 1
ATOM 1317 C C . ASN A 1 189 ? 10.346 12.462 15.323 1.00 48.72 189 ASN A C 1
ATOM 1319 O O . ASN A 1 189 ? 9.902 12.783 14.224 1.00 48.72 189 ASN A O 1
ATOM 1323 N N . PRO A 1 190 ? 10.557 11.170 15.627 1.00 50.78 190 PRO A N 1
ATOM 1324 C CA . PRO A 1 190 ? 10.135 10.094 14.741 1.00 50.78 190 PRO A CA 1
ATOM 1325 C C . PRO A 1 190 ? 8.611 9.924 14.849 1.00 50.78 190 PRO A C 1
ATOM 1327 O O . PRO A 1 190 ? 8.117 9.057 15.568 1.00 50.78 190 PRO A O 1
ATOM 1330 N N . ASP A 1 191 ? 7.857 10.777 14.158 1.00 62.84 191 ASP A N 1
ATOM 1331 C CA . ASP A 1 191 ? 6.387 10.788 14.212 1.00 62.84 191 ASP A CA 1
ATOM 1332 C C . ASP A 1 191 ? 5.730 9.791 13.234 1.00 62.84 191 ASP A C 1
ATOM 1334 O O . ASP A 1 191 ? 4.505 9.667 13.193 1.00 62.84 191 ASP A O 1
ATOM 1338 N N . LEU A 1 192 ? 6.526 9.041 12.462 1.00 66.62 192 LEU A N 1
ATOM 1339 C CA . LEU A 1 192 ? 6.051 8.020 11.526 1.00 66.62 192 LEU A CA 1
ATOM 1340 C C . LEU A 1 192 ? 6.808 6.716 11.721 1.00 66.62 192 LEU A C 1
ATOM 1342 O O . LEU A 1 192 ? 8.010 6.639 11.471 1.00 66.62 192 LEU A O 1
ATOM 1346 N N . VAL A 1 193 ? 6.074 5.665 12.078 1.00 81.50 193 VAL A N 1
ATOM 1347 C CA . VAL A 1 193 ? 6.657 4.336 12.245 1.00 81.50 193 VAL A CA 1
ATOM 1348 C C . VAL A 1 193 ? 5.735 3.273 11.660 1.00 81.50 193 VAL A C 1
ATOM 1350 O O . VAL A 1 193 ? 4.533 3.229 11.949 1.00 81.50 193 VAL A O 1
ATOM 1353 N N . VAL A 1 194 ? 6.320 2.393 10.844 1.00 95.38 194 VAL A N 1
ATOM 1354 C CA . VAL A 1 194 ? 5.719 1.108 10.483 1.00 95.38 194 VAL A CA 1
ATOM 1355 C C . VAL A 1 194 ? 6.286 0.056 11.437 1.00 95.38 194 VAL A C 1
ATOM 1357 O O . VAL A 1 194 ? 7.492 -0.200 11.438 1.00 95.38 194 VAL A O 1
ATOM 1360 N N . THR A 1 195 ? 5.436 -0.528 12.285 1.00 97.38 195 THR A N 1
ATOM 1361 C CA . THR A 1 195 ? 5.868 -1.437 13.365 1.00 97.38 195 THR A CA 1
ATOM 1362 C C . THR A 1 195 ? 5.060 -2.720 13.398 1.00 97.38 195 THR A C 1
ATOM 1364 O O . THR A 1 195 ? 3.841 -2.682 13.240 1.00 97.38 195 THR A O 1
ATOM 1367 N N . ASP A 1 196 ? 5.704 -3.856 13.662 1.00 98.31 196 ASP A N 1
ATOM 1368 C CA . ASP A 1 196 ? 5.027 -5.154 13.807 1.00 98.31 196 ASP A CA 1
ATOM 1369 C C . ASP A 1 196 ? 4.152 -5.508 12.590 1.00 98.31 196 ASP A C 1
ATOM 1371 O O . ASP A 1 196 ? 3.043 -6.035 12.720 1.00 98.31 196 ASP A O 1
ATOM 1375 N N . CYS A 1 197 ? 4.609 -5.157 11.388 1.00 98.75 197 CYS A N 1
ATOM 1376 C CA . CYS A 1 197 ? 3.840 -5.338 10.163 1.00 98.75 197 CYS A CA 1
ATOM 1377 C C . CYS A 1 197 ? 4.494 -6.322 9.200 1.00 98.75 197 CYS A C 1
ATOM 1379 O O . CYS A 1 197 ? 5.712 -6.522 9.209 1.00 98.75 197 CYS A O 1
ATOM 1381 N N . TYR A 1 198 ? 3.682 -6.921 8.325 1.00 98.81 198 TYR A N 1
ATOM 1382 C CA . TYR A 1 198 ? 4.214 -7.837 7.323 1.00 98.81 198 TYR A CA 1
ATOM 1383 C C . TYR A 1 198 ? 3.468 -7.878 5.995 1.00 98.81 198 TYR A C 1
ATOM 1385 O O . TYR A 1 198 ? 2.270 -7.605 5.912 1.00 98.81 198 TYR A O 1
ATOM 1393 N N . ALA A 1 199 ? 4.186 -8.274 4.946 1.00 98.75 199 ALA A N 1
ATOM 1394 C CA . ALA A 1 199 ? 3.623 -8.497 3.623 1.00 98.75 199 ALA A CA 1
ATOM 1395 C C . ALA A 1 199 ? 4.113 -9.809 3.003 1.00 98.75 199 ALA A C 1
ATOM 1397 O O . ALA A 1 199 ? 5.252 -10.243 3.190 1.00 98.75 199 ALA A O 1
ATOM 1398 N N . THR A 1 200 ? 3.223 -10.465 2.264 1.00 98.38 200 THR A N 1
ATOM 1399 C CA . THR A 1 200 ? 3.484 -11.792 1.676 1.00 98.38 200 THR A CA 1
ATOM 1400 C C . THR A 1 200 ? 3.221 -11.856 0.176 1.00 98.38 200 THR A C 1
ATOM 1402 O O . THR A 1 200 ? 3.631 -12.814 -0.476 1.00 98.38 200 THR A O 1
ATOM 1405 N N . GLY A 1 201 ? 2.532 -10.860 -0.380 1.00 97.62 201 GLY A N 1
ATOM 1406 C CA . GLY A 1 201 ? 2.206 -10.828 -1.798 1.00 97.62 201 GLY A CA 1
ATOM 1407 C C . GLY A 1 201 ? 3.367 -10.350 -2.666 1.00 97.62 201 GLY A C 1
ATOM 1408 O O . GLY A 1 201 ? 4.281 -9.674 -2.201 1.00 97.62 201 GLY A O 1
ATOM 1409 N N . GLU A 1 202 ? 3.333 -10.736 -3.938 1.00 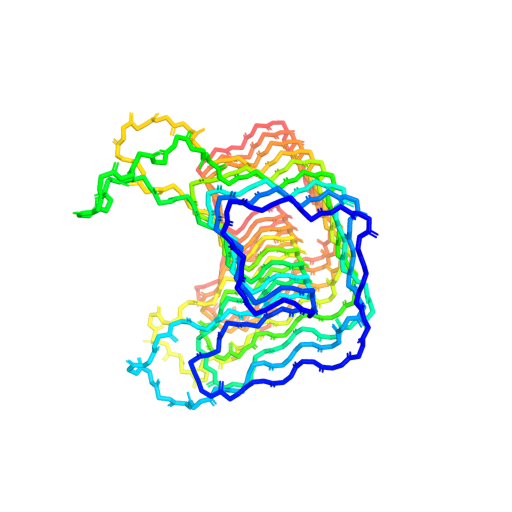98.25 202 GLU A N 1
ATOM 1410 C CA . GLU A 1 202 ? 4.316 -10.308 -4.934 1.00 98.25 202 GLU A CA 1
ATOM 1411 C C . GLU A 1 202 ? 4.192 -8.807 -5.219 1.00 98.25 202 GLU A C 1
ATOM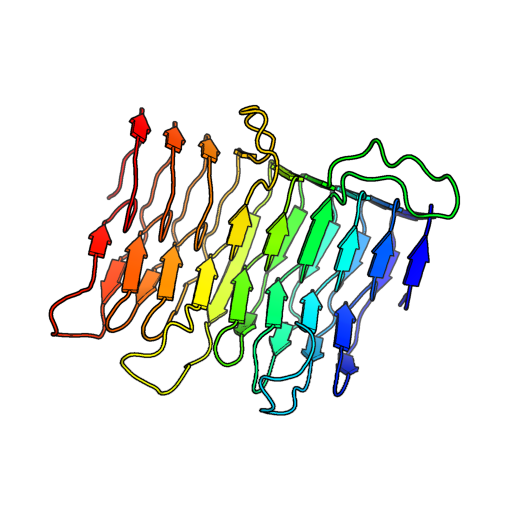 1413 O O . GLU A 1 202 ? 3.084 -8.294 -5.398 1.00 98.25 202 GLU A O 1
ATOM 1418 N N . VAL A 1 203 ? 5.337 -8.131 -5.310 1.00 98.38 203 VAL A N 1
ATOM 1419 C CA . VAL A 1 203 ? 5.446 -6.706 -5.615 1.00 98.38 203 VAL A CA 1
ATOM 1420 C C . VAL A 1 203 ? 6.173 -6.529 -6.944 1.00 98.38 203 VAL A C 1
ATOM 1422 O O . VAL A 1 203 ? 7.332 -6.918 -7.101 1.00 98.38 203 VAL A O 1
ATOM 1425 N N . LEU A 1 204 ? 5.481 -5.931 -7.907 1.00 96.12 204 LEU A N 1
ATOM 1426 C CA . LEU A 1 204 ? 5.977 -5.662 -9.250 1.00 96.12 204 LEU A CA 1
ATOM 1427 C C . LEU A 1 204 ? 6.022 -4.158 -9.478 1.00 96.12 204 LEU A C 1
ATOM 1429 O O . LEU A 1 204 ? 4.980 -3.533 -9.634 1.00 96.12 204 LEU A O 1
ATOM 1433 N N . GLY A 1 205 ? 7.213 -3.575 -9.510 1.00 91.19 205 GLY A N 1
ATOM 1434 C CA . GLY A 1 205 ? 7.412 -2.226 -10.025 1.00 91.19 205 GLY A CA 1
ATOM 1435 C C . GLY A 1 205 ? 8.008 -2.224 -11.425 1.00 91.19 205 GLY A C 1
ATOM 1436 O O . GLY A 1 205 ? 8.437 -3.246 -11.966 1.00 91.19 205 GLY A O 1
ATOM 1437 N N . THR A 1 206 ? 8.021 -1.032 -12.003 1.00 87.88 206 THR A N 1
ATOM 1438 C CA . THR A 1 206 ? 8.501 -0.756 -13.355 1.00 87.88 206 THR A CA 1
ATOM 1439 C C . THR A 1 206 ? 9.851 -0.040 -13.282 1.00 87.88 206 THR A C 1
ATOM 1441 O O . THR A 1 206 ? 10.648 -0.301 -12.381 1.00 87.88 206 THR A O 1
ATOM 1444 N N . ILE A 1 207 ? 10.152 0.829 -14.246 1.00 87.12 207 ILE A N 1
ATOM 1445 C CA . ILE A 1 207 ? 11.352 1.671 -14.237 1.00 87.12 207 ILE A CA 1
ATOM 1446 C C . ILE A 1 207 ? 11.230 2.826 -13.224 1.00 87.12 207 ILE A C 1
ATOM 1448 O O . ILE A 1 207 ? 10.123 3.164 -12.804 1.00 87.12 207 ILE A O 1
ATOM 1452 N N . ASN A 1 208 ? 12.364 3.421 -12.845 1.00 86.50 208 ASN A N 1
ATOM 1453 C CA . ASN A 1 208 ? 12.493 4.595 -11.971 1.00 86.50 208 ASN A CA 1
ATOM 1454 C C . ASN A 1 208 ? 11.647 4.496 -10.693 1.00 86.50 208 ASN A C 1
ATOM 1456 O O . ASN A 1 208 ? 10.877 5.393 -10.379 1.00 86.50 208 ASN A O 1
ATOM 1460 N N . SER A 1 209 ? 11.704 3.368 -9.990 1.00 89.00 209 SER A N 1
ATOM 1461 C CA . SER A 1 209 ? 10.782 3.085 -8.888 1.00 89.00 209 SER A CA 1
ATOM 1462 C C . SER A 1 209 ? 11.516 2.725 -7.598 1.00 89.00 209 SER A C 1
ATOM 1464 O O . SER A 1 209 ? 12.584 2.120 -7.627 1.00 89.00 209 SER A O 1
ATOM 1466 N N . CYS A 1 210 ? 10.914 3.047 -6.456 1.00 93.62 210 CYS A N 1
ATOM 1467 C CA . CYS A 1 210 ? 11.295 2.497 -5.155 1.00 93.62 210 CYS A CA 1
ATOM 1468 C C . CYS A 1 210 ? 10.377 1.311 -4.850 1.00 93.62 210 CYS A C 1
ATOM 1470 O O . CYS A 1 210 ? 9.187 1.502 -4.585 1.00 93.62 210 CYS A O 1
ATOM 1472 N N . ILE A 1 211 ? 10.911 0.092 -4.910 1.00 96.44 211 ILE A N 1
ATOM 1473 C CA . ILE A 1 211 ? 10.158 -1.149 -4.718 1.00 96.44 211 ILE A CA 1
ATOM 1474 C C . ILE A 1 211 ? 10.642 -1.882 -3.475 1.00 96.44 211 ILE A C 1
ATOM 1476 O O . ILE A 1 211 ? 11.800 -2.293 -3.406 1.00 96.44 211 ILE A O 1
ATOM 1480 N N . GLY A 1 212 ? 9.733 -2.150 -2.541 1.00 97.69 212 GLY A N 1
ATOM 1481 C CA . GLY A 1 212 ? 10.008 -3.056 -1.431 1.00 97.69 212 GLY A CA 1
ATOM 1482 C C . GLY A 1 212 ? 8.915 -4.084 -1.215 1.00 97.69 212 GLY A C 1
ATOM 1483 O O . GLY A 1 212 ? 7.726 -3.805 -1.376 1.00 97.69 212 GLY A O 1
ATOM 1484 N N . GLY A 1 213 ? 9.313 -5.285 -0.793 1.00 98.38 213 GLY A N 1
ATOM 1485 C CA . GLY A 1 213 ? 8.356 -6.338 -0.448 1.00 98.38 213 GLY A CA 1
ATOM 1486 C C . GLY A 1 213 ? 7.391 -5.937 0.674 1.00 98.38 213 GLY A C 1
ATOM 1487 O O . GLY A 1 213 ? 6.274 -6.441 0.706 1.00 98.38 213 GLY A O 1
ATOM 1488 N N . LEU A 1 214 ? 7.768 -4.997 1.552 1.00 98.56 214 LEU A N 1
ATOM 1489 C CA . LEU A 1 214 ? 6.887 -4.379 2.547 1.00 98.56 214 LEU A CA 1
ATOM 1490 C C . LEU A 1 214 ? 6.599 -2.908 2.240 1.00 98.56 214 LEU A C 1
ATOM 1492 O O . LEU A 1 214 ? 5.431 -2.520 2.215 1.00 98.56 214 LEU A O 1
ATOM 1496 N N . VAL A 1 215 ? 7.631 -2.089 2.026 1.00 98.00 215 VAL A N 1
ATOM 1497 C CA . VAL A 1 215 ? 7.463 -0.645 1.802 1.00 98.00 215 VAL A CA 1
ATOM 1498 C C . VAL A 1 215 ? 8.210 -0.154 0.571 1.00 98.00 215 VAL A C 1
ATOM 1500 O O . VAL A 1 215 ? 9.348 -0.552 0.347 1.00 98.00 215 VAL A O 1
ATOM 1503 N N . GLY A 1 216 ? 7.611 0.739 -0.214 1.00 96.94 216 GLY A N 1
ATOM 1504 C CA . GLY A 1 216 ? 8.337 1.397 -1.304 1.00 96.94 216 GLY A CA 1
ATOM 1505 C C . GLY A 1 216 ? 9.402 2.338 -0.742 1.00 96.94 216 GLY A C 1
ATOM 1506 O O . GLY A 1 216 ? 10.594 2.146 -0.977 1.00 96.94 216 GLY A O 1
ATOM 1507 N N . CYS A 1 217 ? 8.978 3.310 0.066 1.00 94.94 217 CYS A N 1
ATOM 1508 C CA . CYS A 1 217 ? 9.872 4.179 0.830 1.00 94.94 217 CYS A CA 1
ATOM 1509 C C . CYS A 1 217 ? 9.267 4.545 2.193 1.00 94.94 217 CYS A C 1
ATOM 1511 O O . CYS A 1 217 ? 8.059 4.783 2.282 1.00 94.94 217 CYS A O 1
ATOM 1513 N N . ALA A 1 218 ? 10.088 4.559 3.246 1.00 93.06 218 ALA A N 1
ATOM 1514 C CA . ALA A 1 218 ? 9.674 4.912 4.604 1.00 93.06 218 ALA A CA 1
ATOM 1515 C C . ALA A 1 218 ? 10.835 5.467 5.445 1.00 93.06 218 ALA A C 1
ATOM 1517 O O . ALA A 1 218 ? 11.981 5.112 5.209 1.00 93.06 218 ALA A O 1
ATOM 1518 N N . SER A 1 219 ? 10.560 6.269 6.476 1.00 89.19 219 SER A N 1
ATOM 1519 C CA . SER A 1 219 ? 11.604 6.669 7.434 1.00 89.19 219 SER A CA 1
ATOM 1520 C C . SER A 1 219 ? 12.067 5.473 8.278 1.00 89.19 219 SER A C 1
ATOM 1522 O O . SER A 1 219 ? 13.195 5.005 8.126 1.00 89.19 219 SER A O 1
ATOM 1524 N N . ASP A 1 220 ? 11.177 4.927 9.112 1.00 90.94 220 ASP A N 1
ATOM 1525 C CA . ASP A 1 220 ? 11.515 3.897 10.097 1.00 90.94 220 ASP A CA 1
ATOM 1526 C C . ASP A 1 220 ? 10.657 2.637 9.946 1.00 90.94 220 ASP A C 1
ATOM 1528 O O . ASP A 1 220 ? 9.423 2.698 9.878 1.00 90.94 220 ASP A O 1
ATOM 1532 N N . LEU A 1 221 ? 11.321 1.478 9.958 1.00 96.19 221 LEU A N 1
ATOM 1533 C CA . LEU A 1 221 ? 10.686 0.169 10.083 1.00 96.19 221 LEU A CA 1
ATOM 1534 C C . LEU A 1 221 ? 11.224 -0.557 11.311 1.00 96.19 221 LEU A C 1
ATOM 1536 O O . LEU A 1 221 ? 12.439 -0.703 11.490 1.00 96.19 221 LEU A O 1
ATOM 1540 N N . ILE A 1 222 ? 10.304 -1.062 12.129 1.00 97.50 222 ILE A N 1
ATOM 1541 C CA . ILE A 1 222 ? 10.622 -1.764 13.373 1.00 97.50 222 ILE A CA 1
ATOM 1542 C C . ILE A 1 222 ? 9.867 -3.092 13.407 1.00 97.50 222 ILE A C 1
ATOM 1544 O O . ILE A 1 222 ? 8.655 -3.122 13.214 1.00 97.50 222 ILE A O 1
ATOM 1548 N N . ASP A 1 223 ? 10.578 -4.196 13.631 1.00 98.38 223 ASP A N 1
ATOM 1549 C CA . ASP A 1 223 ? 9.995 -5.536 13.799 1.00 98.38 223 ASP A CA 1
ATOM 1550 C C . ASP A 1 223 ? 9.074 -5.955 12.634 1.00 98.38 223 ASP A C 1
ATOM 1552 O O . ASP A 1 223 ? 8.021 -6.575 12.789 1.00 98.38 223 ASP A O 1
ATOM 1556 N N . CYS A 1 224 ? 9.483 -5.587 11.421 1.00 98.69 224 CYS A N 1
ATOM 1557 C CA . CYS A 1 224 ? 8.707 -5.755 10.201 1.00 98.69 224 CYS A CA 1
ATOM 1558 C C . CYS A 1 224 ? 9.298 -6.821 9.272 1.00 98.69 224 CYS A C 1
ATOM 1560 O O . CYS A 1 224 ? 10.511 -7.041 9.254 1.00 98.69 224 CYS A O 1
ATOM 1562 N N . HIS A 1 225 ? 8.469 -7.476 8.452 1.00 98.75 225 HIS A N 1
ATOM 1563 C CA . HIS A 1 225 ? 8.993 -8.473 7.513 1.00 98.75 225 HIS A CA 1
ATOM 1564 C C . HIS A 1 225 ? 8.245 -8.639 6.195 1.00 98.75 225 HIS A C 1
ATOM 1566 O O . HIS A 1 225 ? 7.045 -8.398 6.094 1.00 98.75 225 HIS A O 1
ATOM 1572 N N . ALA A 1 226 ? 8.963 -9.119 5.182 1.00 98.75 226 ALA A N 1
ATOM 1573 C CA . ALA A 1 226 ? 8.410 -9.421 3.869 1.00 98.75 226 ALA A CA 1
ATOM 1574 C C . ALA A 1 226 ? 8.818 -10.813 3.375 1.00 98.75 226 ALA A C 1
ATOM 1576 O O . ALA A 1 226 ? 9.963 -11.243 3.514 1.00 98.75 226 ALA A O 1
ATOM 1577 N N . THR A 1 227 ? 7.869 -11.522 2.767 1.00 98.38 227 THR A N 1
ATOM 1578 C CA . THR A 1 227 ? 8.108 -12.858 2.183 1.00 98.38 227 THR A CA 1
ATOM 1579 C C . THR A 1 227 ? 7.765 -12.945 0.699 1.00 98.38 227 THR A C 1
ATOM 1581 O O . THR A 1 227 ? 8.189 -13.889 0.034 1.00 98.38 227 THR A O 1
ATOM 1584 N N . GLY A 1 228 ? 7.034 -11.964 0.166 1.00 96.56 228 GLY A N 1
ATOM 1585 C CA . GLY A 1 228 ? 6.748 -11.869 -1.261 1.00 96.56 228 GLY A CA 1
ATOM 1586 C C . GLY A 1 228 ? 7.965 -11.409 -2.060 1.00 96.56 228 GLY A C 1
ATOM 1587 O O . GLY A 1 228 ? 8.825 -10.699 -1.543 1.00 96.56 228 GLY A O 1
ATOM 1588 N N . SER A 1 229 ? 8.049 -11.822 -3.324 1.00 97.44 229 SER A N 1
ATOM 1589 C CA . SER A 1 229 ? 9.107 -11.361 -4.226 1.00 97.44 229 SER A CA 1
ATOM 1590 C C . SER A 1 229 ? 8.930 -9.892 -4.602 1.00 97.44 229 SER A C 1
ATOM 1592 O O . SER A 1 229 ? 7.803 -9.429 -4.773 1.00 97.44 229 SER A O 1
ATOM 1594 N N . ALA A 1 230 ? 10.045 -9.195 -4.804 1.00 97.88 230 ALA A N 1
ATOM 1595 C CA . ALA A 1 230 ? 10.094 -7.816 -5.271 1.00 97.88 230 ALA A CA 1
ATOM 1596 C C . ALA A 1 230 ? 10.809 -7.755 -6.626 1.00 97.88 230 ALA A C 1
ATOM 1598 O O . ALA A 1 230 ? 11.957 -8.185 -6.750 1.00 97.88 230 ALA A O 1
ATOM 1599 N N . THR A 1 231 ? 10.133 -7.225 -7.645 1.00 95.88 231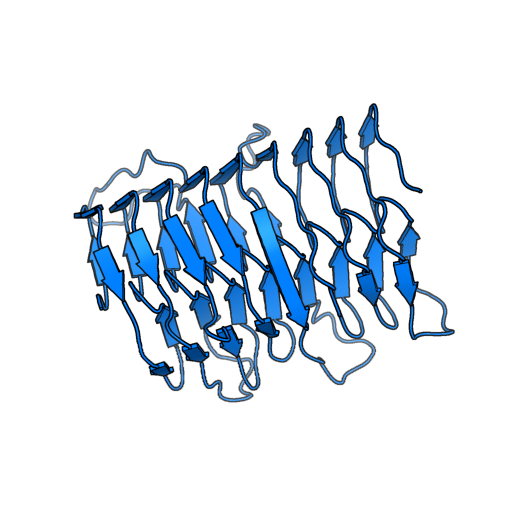 THR A N 1
ATOM 1600 C CA . THR A 1 231 ? 10.698 -7.046 -8.989 1.00 95.88 231 THR A CA 1
ATOM 1601 C C . THR A 1 231 ? 10.704 -5.572 -9.371 1.00 95.88 231 THR A C 1
ATOM 1603 O O . THR A 1 231 ? 9.682 -4.908 -9.231 1.00 95.88 231 THR A O 1
ATOM 1606 N N . GLY A 1 232 ? 11.832 -5.070 -9.877 1.00 92.00 232 GLY A N 1
ATOM 1607 C CA . GLY A 1 232 ? 11.972 -3.696 -10.374 1.00 92.00 232 GLY A CA 1
ATOM 1608 C C . GLY A 1 232 ? 12.623 -3.594 -11.753 1.00 92.00 232 GLY A C 1
ATOM 1609 O O . GLY A 1 232 ? 13.108 -4.582 -12.313 1.00 92.00 232 GLY A O 1
ATOM 1610 N N . GLY A 1 233 ? 12.630 -2.387 -12.316 1.00 88.69 233 GLY A N 1
ATOM 1611 C CA . GLY A 1 233 ? 13.189 -2.076 -13.631 1.00 88.69 233 GLY A CA 1
ATOM 1612 C C . GLY A 1 233 ? 14.479 -1.258 -13.584 1.00 88.69 233 GLY A C 1
ATOM 1613 O O . GLY A 1 233 ? 15.202 -1.230 -12.589 1.00 88.69 233 GLY A O 1
ATOM 1614 N N . TYR A 1 234 ? 14.787 -0.605 -14.704 1.00 87.88 234 TYR A N 1
ATOM 1615 C CA . TYR A 1 234 ? 15.883 0.362 -14.825 1.00 87.88 234 TYR A CA 1
ATOM 1616 C C . TYR A 1 234 ? 15.696 1.524 -13.835 1.00 87.88 234 TYR A C 1
ATOM 1618 O O . TYR A 1 234 ? 14.559 1.883 -13.548 1.00 87.88 234 TYR A O 1
ATOM 1626 N N . GLY A 1 235 ? 16.777 2.106 -13.306 1.00 86.81 235 GLY A N 1
ATOM 1627 C CA . GLY A 1 235 ? 16.690 3.302 -12.452 1.00 86.81 235 GLY A CA 1
ATOM 1628 C C . GLY A 1 235 ? 16.031 3.083 -11.085 1.00 86.81 235 GLY A C 1
ATOM 1629 O O . GLY A 1 235 ? 15.556 4.046 -10.495 1.00 86.81 235 GLY A O 1
ATOM 1630 N N . SER A 1 236 ? 15.900 1.834 -10.625 1.00 90.56 236 SER A N 1
ATOM 1631 C CA . SER A 1 236 ? 15.071 1.489 -9.463 1.00 90.56 236 SER A CA 1
ATOM 1632 C C . SER A 1 236 ? 15.883 1.092 -8.231 1.00 90.56 236 SER A C 1
ATOM 1634 O O . SER A 1 236 ? 16.920 0.432 -8.343 1.00 90.56 236 SER A O 1
ATOM 1636 N N . ASP A 1 237 ? 15.340 1.409 -7.061 1.00 93.81 237 ASP A N 1
ATOM 1637 C CA . ASP A 1 237 ? 15.789 0.903 -5.766 1.00 93.81 237 ASP A CA 1
ATOM 1638 C C . ASP A 1 237 ? 14.883 -0.260 -5.369 1.00 93.81 237 ASP A C 1
ATOM 1640 O O . ASP A 1 237 ? 13.682 -0.080 -5.166 1.00 93.81 237 ASP A O 1
ATOM 1644 N N . VAL A 1 238 ? 15.435 -1.471 -5.305 1.00 95.81 238 VAL A N 1
ATOM 1645 C CA . VAL A 1 238 ? 14.667 -2.702 -5.100 1.00 95.81 238 VAL A CA 1
ATOM 1646 C C . VAL A 1 238 ? 15.192 -3.442 -3.879 1.00 95.81 238 VAL A C 1
ATOM 1648 O O . VAL A 1 238 ? 16.327 -3.927 -3.869 1.00 95.81 238 VAL A O 1
ATOM 1651 N N . GLY A 1 239 ? 14.343 -3.568 -2.863 1.00 97.38 239 GLY A N 1
ATOM 1652 C CA . GLY A 1 239 ? 14.631 -4.329 -1.655 1.00 97.38 239 GLY A CA 1
ATOM 1653 C C . GLY A 1 239 ? 13.631 -5.439 -1.380 1.00 97.38 239 GLY A C 1
ATOM 1654 O O . GLY A 1 239 ? 12.445 -5.325 -1.688 1.00 97.38 239 GLY A O 1
ATOM 1655 N N . GLY A 1 240 ? 14.082 -6.512 -0.730 1.00 98.12 240 GLY A N 1
ATOM 1656 C CA . GLY A 1 240 ? 13.170 -7.563 -0.272 1.00 98.12 240 GLY A CA 1
ATOM 1657 C C . GLY A 1 240 ? 12.193 -7.070 0.798 1.00 98.12 240 GLY A C 1
ATOM 1658 O O . GLY A 1 240 ? 11.052 -7.511 0.820 1.00 98.12 240 GLY A O 1
ATOM 1659 N N . LEU A 1 241 ? 12.597 -6.112 1.640 1.00 98.44 241 LEU A N 1
ATOM 1660 C CA . LEU A 1 241 ? 11.744 -5.430 2.619 1.00 98.44 241 LEU A CA 1
ATOM 1661 C C . LEU A 1 241 ? 11.383 -4.009 2.168 1.00 98.44 241 LEU A C 1
ATOM 1663 O O . LEU A 1 241 ? 10.202 -3.669 2.136 1.00 98.44 241 LEU A O 1
ATOM 1667 N N . ALA A 1 242 ? 12.379 -3.186 1.831 1.00 97.94 242 ALA A N 1
ATOM 1668 C CA . ALA A 1 242 ? 12.193 -1.759 1.558 1.00 97.94 242 ALA A CA 1
ATOM 1669 C C . ALA A 1 242 ? 12.893 -1.325 0.265 1.00 97.94 242 ALA A C 1
ATOM 1671 O O . ALA A 1 242 ? 14.064 -1.639 0.079 1.00 97.94 242 ALA A O 1
ATOM 1672 N N . GLY A 1 243 ? 12.229 -0.564 -0.606 1.00 96.88 243 GLY A N 1
ATOM 1673 C CA . GLY A 1 243 ? 12.927 0.081 -1.727 1.00 96.88 243 GLY A CA 1
ATOM 1674 C C . GLY A 1 243 ? 13.970 1.062 -1.197 1.00 96.88 243 GLY A C 1
ATOM 1675 O O . GLY A 1 243 ? 15.166 0.898 -1.431 1.00 96.88 243 GLY A O 1
ATOM 1676 N N . SER A 1 244 ? 13.512 1.995 -0.366 1.00 95.31 244 SER A N 1
ATOM 1677 C CA . SER A 1 244 ? 14.350 2.911 0.405 1.00 95.31 244 SER A CA 1
ATOM 1678 C C . SER A 1 244 ? 13.860 3.013 1.852 1.00 95.31 244 SER A C 1
ATOM 1680 O O . SER A 1 244 ? 12.653 2.988 2.100 1.00 95.31 244 SER A O 1
ATOM 1682 N N . ALA A 1 245 ? 14.775 3.102 2.816 1.00 93.81 245 ALA A N 1
ATOM 1683 C CA . ALA A 1 245 ? 14.431 3.410 4.200 1.00 93.81 245 ALA A CA 1
ATOM 1684 C C . ALA A 1 245 ? 15.513 4.230 4.910 1.00 93.81 245 ALA A C 1
ATOM 1686 O O . ALA A 1 245 ? 16.677 4.121 4.556 1.00 93.81 245 ALA A O 1
ATOM 1687 N N . CYS A 1 246 ? 15.191 4.992 5.956 1.00 92.25 246 CYS A N 1
ATOM 1688 C CA . CYS A 1 246 ? 16.241 5.568 6.806 1.00 92.25 246 CYS A CA 1
ATOM 1689 C C . CYS A 1 246 ? 16.748 4.520 7.802 1.00 92.25 246 CYS A C 1
ATOM 1691 O O . CYS A 1 246 ? 17.927 4.168 7.790 1.00 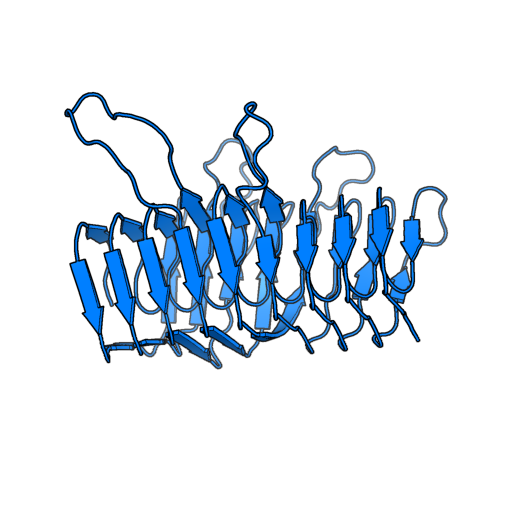92.25 246 CYS A O 1
ATOM 1693 N N . ASN A 1 247 ? 15.867 3.959 8.636 1.00 93.62 247 ASN A N 1
ATOM 1694 C CA . ASN A 1 247 ? 16.263 3.014 9.679 1.00 93.62 247 ASN A CA 1
ATOM 1695 C C . ASN A 1 247 ? 15.467 1.710 9.618 1.00 93.62 247 ASN A C 1
ATOM 1697 O O . ASN A 1 247 ? 14.237 1.698 9.588 1.00 93.62 247 ASN A O 1
ATOM 1701 N N . LEU A 1 248 ? 16.190 0.592 9.687 1.00 97.31 248 LEU A N 1
ATOM 1702 C CA . LEU A 1 248 ? 15.631 -0.749 9.827 1.00 97.31 248 LEU A CA 1
ATOM 1703 C C . LEU A 1 248 ? 16.081 -1.355 11.156 1.00 97.31 248 LEU A C 1
ATOM 1705 O O . LEU A 1 248 ? 17.282 -1.500 11.400 1.00 97.31 248 LEU A O 1
ATOM 1709 N N . THR A 1 249 ? 15.128 -1.749 12.000 1.00 97.88 249 THR A N 1
ATOM 1710 C CA . THR A 1 249 ? 15.402 -2.401 13.289 1.00 97.88 249 THR A CA 1
ATOM 1711 C C . THR A 1 249 ? 14.589 -3.683 13.428 1.00 97.88 249 THR A C 1
ATOM 1713 O O . THR A 1 249 ? 13.374 -3.655 13.284 1.00 97.88 249 THR A O 1
ATOM 1716 N N . GLY A 1 250 ? 15.236 -4.822 13.691 1.00 98.31 250 GLY A N 1
ATOM 1717 C CA . GLY A 1 250 ? 14.529 -6.092 13.935 1.00 98.31 250 GLY A CA 1
ATOM 1718 C C . GLY A 1 250 ? 13.785 -6.660 12.717 1.00 98.31 250 GLY A C 1
ATOM 1719 O O . GLY A 1 250 ? 12.890 -7.488 12.865 1.00 98.31 250 GLY A O 1
ATOM 1720 N N . CYS A 1 251 ? 14.122 -6.213 11.505 1.00 98.69 251 CYS A N 1
ATOM 1721 C CA . CYS A 1 251 ? 13.374 -6.541 10.296 1.00 98.69 251 CYS A CA 1
ATOM 1722 C C . CYS A 1 251 ? 13.979 -7.697 9.487 1.00 98.69 251 CYS A C 1
ATOM 1724 O O . CYS A 1 251 ? 15.183 -7.955 9.555 1.00 98.69 251 CYS A O 1
ATOM 1726 N N . TYR A 1 252 ? 13.172 -8.366 8.656 1.00 98.75 252 TYR A N 1
ATOM 1727 C CA . TYR A 1 252 ? 13.701 -9.392 7.750 1.00 98.75 252 TYR A CA 1
ATOM 1728 C C . TYR A 1 252 ? 12.967 -9.556 6.418 1.00 98.75 252 TYR A C 1
ATOM 1730 O O . TYR A 1 252 ? 11.788 -9.236 6.287 1.00 98.75 252 TYR A O 1
ATOM 1738 N N . ALA A 1 253 ? 13.672 -10.097 5.423 1.00 98.62 253 ALA A N 1
ATOM 1739 C CA . ALA A 1 253 ? 13.118 -10.413 4.107 1.00 98.62 253 ALA A CA 1
ATOM 1740 C C . ALA A 1 253 ? 13.527 -11.811 3.622 1.00 98.62 253 ALA A C 1
ATOM 1742 O O . ALA A 1 253 ? 14.668 -12.223 3.808 1.00 98.62 253 ALA A O 1
ATOM 1743 N N . ILE A 1 254 ? 12.594 -12.534 3.000 1.00 97.75 254 ILE A N 1
ATOM 1744 C CA . ILE A 1 254 ? 12.824 -13.895 2.459 1.00 97.75 254 ILE A CA 1
ATOM 1745 C C . ILE A 1 254 ? 12.488 -13.975 0.956 1.00 97.75 254 ILE A C 1
ATOM 1747 O O . ILE A 1 254 ? 12.814 -14.935 0.262 1.00 97.75 254 ILE A O 1
ATOM 1751 N N . GLY A 1 255 ? 11.776 -12.976 0.433 1.00 94.88 255 GLY A N 1
ATOM 1752 C CA . GLY A 1 255 ? 11.343 -12.964 -0.957 1.00 94.88 255 GLY A CA 1
ATOM 1753 C C . GLY A 1 255 ? 12.495 -12.761 -1.938 1.00 94.88 255 GLY A C 1
ATOM 1754 O O . GLY A 1 255 ? 13.450 -12.035 -1.665 1.00 94.88 255 GLY A O 1
ATOM 1755 N N . ASN A 1 256 ? 12.369 -13.353 -3.128 1.00 96.69 256 ASN A N 1
ATOM 1756 C CA . ASN A 1 256 ? 13.314 -13.112 -4.216 1.00 96.69 256 ASN A CA 1
ATOM 1757 C C . ASN A 1 256 ? 13.292 -11.637 -4.634 1.00 96.69 256 ASN A C 1
ATOM 1759 O O . ASN A 1 256 ? 12.221 -11.069 -4.847 1.00 96.69 256 ASN A O 1
ATOM 1763 N N . VAL A 1 257 ? 14.474 -11.063 -4.840 1.00 96.75 257 VAL A N 1
ATOM 1764 C CA . VAL A 1 257 ? 14.644 -9.701 -5.352 1.00 96.75 257 VAL A CA 1
ATOM 1765 C C . VAL A 1 257 ? 15.195 -9.774 -6.772 1.00 96.75 257 VAL A C 1
ATOM 1767 O O . VAL A 1 257 ? 16.253 -10.360 -7.003 1.00 96.75 257 VAL A O 1
ATOM 1770 N N . VAL A 1 258 ? 14.464 -9.211 -7.734 1.00 93.81 258 VAL A N 1
ATOM 1771 C CA . VAL A 1 258 ? 14.756 -9.335 -9.169 1.00 93.81 258 VAL A CA 1
ATOM 1772 C C . VAL A 1 258 ? 14.778 -7.956 -9.827 1.00 93.81 258 VAL A C 1
ATOM 1774 O O . VAL A 1 258 ? 13.902 -7.131 -9.590 1.00 93.81 258 VAL A O 1
ATOM 1777 N N . SER A 1 259 ? 15.749 -7.710 -10.709 1.00 88.81 259 SER A N 1
ATOM 1778 C CA . SER A 1 259 ? 15.658 -6.617 -11.683 1.00 88.81 259 SER A CA 1
ATOM 1779 C C . SER A 1 259 ? 15.443 -7.173 -13.080 1.00 88.81 259 SER A C 1
ATOM 1781 O O . SER A 1 259 ? 16.054 -8.168 -13.471 1.00 88.81 259 SER A O 1
ATOM 1783 N N . THR A 1 260 ? 14.580 -6.506 -13.836 1.00 87.25 260 THR A N 1
ATOM 1784 C CA . THR A 1 260 ? 14.337 -6.775 -15.257 1.00 87.25 260 THR A CA 1
ATOM 1785 C C . THR A 1 260 ? 15.294 -6.009 -16.176 1.00 87.25 260 THR A C 1
ATOM 1787 O O . THR A 1 260 ? 15.303 -6.255 -17.381 1.00 87.25 260 THR A O 1
ATOM 1790 N N . SER A 1 261 ? 16.119 -5.105 -15.631 1.00 80.06 261 SER A N 1
ATOM 1791 C CA . SER A 1 261 ? 17.060 -4.284 -16.397 1.00 80.06 261 SER A CA 1
ATOM 1792 C C . SER A 1 261 ? 18.491 -4.814 -16.334 1.00 80.06 261 SER A C 1
ATOM 1794 O O . SER A 1 261 ? 18.940 -5.355 -15.327 1.00 80.06 261 SER A O 1
ATOM 1796 N N . THR A 1 262 ? 19.230 -4.617 -17.426 1.00 67.56 262 THR A N 1
ATOM 1797 C CA . THR A 1 262 ? 20.657 -4.951 -17.551 1.00 67.56 262 THR A CA 1
ATOM 1798 C C . THR A 1 262 ? 21.566 -3.710 -17.532 1.00 67.56 262 THR A C 1
ATOM 1800 O O . THR A 1 262 ? 22.748 -3.820 -17.857 1.00 67.56 262 THR A O 1
ATOM 1803 N N . GLY A 1 263 ? 21.022 -2.524 -17.227 1.00 61.09 263 GLY A N 1
ATOM 1804 C CA . GLY A 1 263 ? 21.733 -1.238 -17.247 1.00 61.09 263 GLY A CA 1
ATOM 1805 C C . GLY A 1 263 ? 22.327 -0.810 -15.897 1.00 61.09 263 GLY A C 1
ATOM 1806 O O . GLY A 1 263 ? 21.997 -1.359 -14.849 1.00 61.09 263 GLY A O 1
ATOM 1807 N N . SER A 1 264 ? 23.213 0.192 -15.919 1.00 59.62 264 SER A N 1
ATOM 1808 C CA . SER A 1 264 ? 23.677 0.899 -14.712 1.00 59.62 264 SER A CA 1
ATOM 1809 C C . SER A 1 264 ? 22.506 1.672 -14.073 1.00 59.62 264 SER A C 1
ATOM 1811 O O . SER A 1 264 ? 21.588 2.029 -14.800 1.00 59.62 264 SER A O 1
ATOM 1813 N N . TYR A 1 265 ? 22.544 1.937 -12.758 1.00 76.19 265 TYR A N 1
ATOM 1814 C CA . TYR A 1 265 ? 21.510 2.640 -11.954 1.00 76.19 265 TYR A CA 1
ATOM 1815 C C . TYR A 1 265 ? 20.379 1.791 -11.342 1.00 76.19 265 TYR A C 1
ATOM 1817 O O . TYR A 1 265 ? 19.268 2.280 -11.188 1.00 76.19 265 TYR A O 1
ATOM 1825 N N . VAL A 1 266 ? 20.635 0.537 -10.958 1.00 82.19 266 VAL A N 1
ATOM 1826 C CA . VAL A 1 266 ? 19.693 -0.227 -10.117 1.00 82.19 266 VAL A CA 1
ATOM 1827 C C . VAL A 1 266 ? 20.381 -0.603 -8.806 1.00 82.19 266 VAL A C 1
ATOM 1829 O O . VAL A 1 266 ? 21.446 -1.227 -8.840 1.00 82.19 266 VAL A O 1
ATOM 1832 N N . HIS A 1 267 ? 19.784 -0.255 -7.664 1.00 91.19 267 HIS A N 1
ATOM 1833 C CA . HIS A 1 267 ? 20.246 -0.701 -6.348 1.00 91.19 267 HIS A CA 1
ATOM 1834 C C . HIS A 1 267 ? 19.396 -1.890 -5.891 1.00 91.19 267 HIS A C 1
ATOM 1836 O O . HIS A 1 267 ? 18.229 -1.743 -5.541 1.00 91.19 267 HIS A O 1
ATOM 1842 N N . LEU A 1 268 ? 19.977 -3.091 -5.933 1.00 92.44 268 LEU A N 1
ATOM 1843 C CA . LEU A 1 268 ? 19.317 -4.344 -5.557 1.00 92.44 268 LEU A CA 1
ATOM 1844 C C . LEU A 1 268 ? 19.882 -4.848 -4.234 1.00 92.44 268 LEU A C 1
ATOM 1846 O O . LEU A 1 268 ? 21.063 -5.195 -4.164 1.00 92.44 268 LEU A O 1
ATOM 1850 N N . GLY A 1 269 ? 19.037 -4.959 -3.213 1.00 94.88 269 GLY A N 1
ATOM 1851 C CA . GLY A 1 269 ? 19.425 -5.549 -1.936 1.00 94.88 269 GLY A CA 1
ATOM 1852 C C . GLY A 1 269 ? 18.410 -6.562 -1.427 1.00 94.88 269 GLY A C 1
ATOM 1853 O O . GLY A 1 269 ? 17.205 -6.366 -1.517 1.00 94.88 269 GLY A O 1
ATOM 1854 N N . GLY A 1 270 ? 18.896 -7.658 -0.838 1.00 97.06 270 GLY A N 1
ATOM 1855 C CA . GLY A 1 270 ? 18.018 -8.680 -0.255 1.00 97.06 270 GLY A CA 1
ATOM 1856 C C . GLY A 1 270 ? 17.113 -8.126 0.851 1.00 97.06 270 GLY A C 1
ATOM 1857 O O . GLY A 1 270 ? 15.979 -8.562 0.985 1.00 97.06 270 GLY A O 1
ATOM 1858 N N . LEU A 1 271 ? 17.587 -7.125 1.604 1.00 97.38 271 LEU A N 1
ATOM 1859 C CA . LEU A 1 271 ? 16.793 -6.421 2.614 1.00 97.38 271 LEU A CA 1
ATOM 1860 C C . LEU A 1 271 ? 16.268 -5.075 2.094 1.00 97.38 271 LEU A C 1
ATOM 1862 O O . LEU A 1 271 ? 15.060 -4.859 2.099 1.00 97.38 271 LEU A O 1
ATOM 1866 N N . ALA A 1 272 ? 17.148 -4.186 1.628 1.00 97.44 272 ALA A N 1
ATOM 1867 C CA . ALA A 1 272 ? 16.770 -2.860 1.143 1.00 97.44 272 ALA A CA 1
ATOM 1868 C C . ALA A 1 272 ? 17.563 -2.442 -0.098 1.00 97.44 272 ALA A C 1
ATOM 1870 O O . ALA A 1 272 ? 18.729 -2.819 -0.212 1.00 97.44 272 ALA A O 1
ATOM 1871 N N . GLY A 1 273 ? 16.948 -1.663 -0.992 1.00 95.81 273 GLY A N 1
ATOM 1872 C CA . GLY A 1 273 ? 17.648 -1.034 -2.118 1.00 95.81 273 GLY A CA 1
ATOM 1873 C C . GLY A 1 273 ? 18.568 0.097 -1.647 1.00 95.81 273 GLY A C 1
ATOM 1874 O O . GLY A 1 273 ? 19.752 0.118 -1.979 1.00 95.81 273 GLY A O 1
ATOM 1875 N N . TYR A 1 274 ? 18.045 0.972 -0.787 1.00 94.94 274 TYR A N 1
ATOM 1876 C CA . TYR A 1 274 ? 18.778 2.050 -0.122 1.00 94.94 274 TYR A CA 1
ATOM 1877 C C . TYR A 1 274 ? 18.433 2.098 1.372 1.00 94.94 274 TYR A C 1
ATOM 1879 O O . TYR A 1 274 ? 17.264 1.974 1.738 1.00 94.94 274 TYR A O 1
ATOM 1887 N N . VAL A 1 275 ? 19.439 2.244 2.244 1.00 95.44 275 VAL A N 1
ATOM 1888 C CA . VAL A 1 275 ? 19.219 2.379 3.692 1.00 95.44 275 VAL A CA 1
ATOM 1889 C C . VAL A 1 275 ? 20.339 3.134 4.410 1.00 95.44 275 VAL A C 1
ATOM 1891 O O . VAL A 1 275 ? 21.509 2.906 4.096 1.00 95.44 275 VAL A O 1
ATOM 1894 N N . ASP A 1 276 ? 20.001 3.971 5.401 1.00 94.69 276 ASP A N 1
ATOM 1895 C CA . ASP A 1 276 ? 20.997 4.673 6.231 1.00 94.69 276 ASP A CA 1
ATOM 1896 C C . ASP A 1 276 ? 21.508 3.798 7.389 1.00 94.69 276 ASP A C 1
ATOM 1898 O O . ASP A 1 276 ? 22.718 3.633 7.561 1.00 94.69 276 ASP A O 1
ATOM 1902 N N . ASN A 1 277 ? 20.605 3.205 8.184 1.00 96.00 277 ASN A N 1
ATOM 1903 C CA . ASN A 1 277 ? 20.956 2.390 9.352 1.00 96.00 277 ASN A CA 1
ATOM 1904 C C . ASN A 1 277 ? 20.223 1.044 9.376 1.00 96.00 277 ASN A C 1
ATOM 1906 O O . ASN A 1 277 ? 19.011 0.958 9.183 1.00 96.00 277 ASN A O 1
ATOM 1910 N N . VAL A 1 278 ? 20.960 -0.020 9.712 1.00 97.75 278 VAL A N 1
ATOM 1911 C CA . VAL A 1 278 ? 20.428 -1.385 9.835 1.00 97.75 278 VAL A CA 1
ATOM 1912 C C . VAL A 1 278 ? 20.865 -1.994 11.163 1.00 97.75 278 VAL A C 1
ATOM 1914 O O . VAL A 1 278 ? 22.058 -2.138 11.425 1.00 97.75 278 VAL A O 1
ATOM 1917 N N . THR A 1 279 ? 19.898 -2.401 11.986 1.00 98.38 279 THR A N 1
ATOM 1918 C CA . THR A 1 279 ? 20.128 -2.999 13.309 1.00 98.38 279 THR A CA 1
ATOM 1919 C C . THR A 1 279 ? 19.333 -4.294 13.456 1.00 98.38 279 THR A C 1
ATOM 1921 O O . THR A 1 279 ? 18.120 -4.307 13.280 1.00 98.38 279 THR A O 1
ATOM 1924 N N . ASN A 1 280 ? 19.990 -5.402 13.813 1.00 98.31 280 ASN A N 1
ATOM 1925 C CA . ASN A 1 280 ? 19.341 -6.702 14.066 1.00 98.31 280 ASN A CA 1
ATOM 1926 C C . ASN A 1 280 ? 18.426 -7.197 12.926 1.00 98.31 280 ASN A C 1
ATOM 1928 O O . ASN A 1 280 ? 17.370 -7.767 13.186 1.00 98.31 280 ASN A O 1
ATOM 1932 N N . CYS A 1 281 ? 18.825 -6.976 11.672 1.00 98.56 281 CYS A N 1
ATOM 1933 C CA . CYS A 1 281 ? 18.055 -7.395 10.501 1.00 98.56 281 CYS A CA 1
ATOM 1934 C C . CYS A 1 281 ? 18.746 -8.526 9.728 1.00 98.56 281 CYS A C 1
ATOM 1936 O O . CYS A 1 281 ? 19.967 -8.676 9.804 1.00 98.56 281 CYS A O 1
ATOM 1938 N N . TYR A 1 282 ? 17.984 -9.292 8.945 1.00 98.31 282 TYR A N 1
ATOM 1939 C CA . TYR A 1 282 ? 18.535 -10.313 8.046 1.00 98.31 282 TYR A CA 1
ATOM 1940 C C . TYR A 1 282 ? 17.719 -10.468 6.758 1.00 98.31 282 TYR A C 1
ATOM 1942 O O . TYR A 1 282 ? 16.534 -10.157 6.718 1.00 98.31 282 TYR A O 1
ATOM 1950 N N . ALA A 1 283 ? 18.350 -10.973 5.699 1.00 97.56 283 ALA A N 1
ATOM 1951 C CA . ALA A 1 283 ? 17.661 -11.397 4.484 1.00 97.56 283 ALA A CA 1
ATOM 1952 C C . ALA A 1 283 ? 18.218 -12.742 4.002 1.00 97.56 283 ALA A C 1
ATOM 1954 O O . ALA A 1 283 ? 19.415 -12.992 4.175 1.00 97.56 283 ALA A O 1
ATOM 1955 N N . THR A 1 284 ? 17.364 -13.602 3.442 1.00 91.38 284 THR A N 1
ATOM 1956 C CA . THR A 1 284 ? 17.725 -14.963 2.992 1.00 91.38 284 THR A CA 1
ATOM 1957 C C . THR A 1 284 ? 17.098 -15.323 1.667 1.00 91.38 284 THR A C 1
ATOM 1959 O O . THR A 1 284 ? 15.888 -15.047 1.542 1.00 91.38 284 THR A O 1
#

pLDDT: mean 87.9, std 14.56, range [42.59, 98.81]

Foldseek 3Di:
DEAEDELEEAEPEEFEEEAEDEEPAQDERAYSEYANYEYYLYEYAYAYEYEYDLDQVDDAWAWEPAYREAELYEHENYEYENHEIEYDADEYQTEPHYSEYEYDQDDDPVGDGRPGFYEAYLYEGEEEYEYAFLYQKEHHTREAEQHEAENYEYAYAYYYHHNVDDPDLSEYFWAQHYRYHDYPDPPPDPRYEYENYEGEHAIHYEELYQWEQGTSEYAYYELYEGEHAIEYEHQFQWEQGTSEYAEYYNYEGEHHYYYPYPDPRYQTDQHTSYYNYYYNYYGD

Radius of gyration: 17.05 Å; chains: 1; bounding box: 45×44×38 Å